Protein 8BAR (pdb70)

Solvent-accessible surface area: 10545 Å² total; per-residue (Å²): 138,76,64,24,83,75,9,18,142,107,50,104,10,191,6,0,12,36,24,9,10,21,103,16,0,59,32,16,16,82,71,2,7,20,10,52,35,43,24,77,117,103,136,44,163,68,42,47,28,34,157,128,47,88,14,52,40,55,69,3,9,61,2,10,2,12,2,1,12,2,119,57,0,119,108,24,58,78,111,44,120,55,53,6,0,0,0,17,0,58,13,16,0,2,110,49,41,61,7,0,1,5,15,10,43,6,28,26,101,83,2,85,144,75,88,48,107,122,13,61,27,16,120,10,0,54,35,0,8,44,110,76,6,103,62,76,118,25,83,144,120,26,54,39,42,21,3,6,10,18,44,2,5,0,3,0,36,74,96,0,51,47,100,48,22,63,5,1,16,0,17,46,85,119,9,3,71,86,16,88,167,94,36,89,178,44,104,21,95,84,42,115,93,91,133,42,123,2,9,24,15,48,25,143,97,66,63,90

Foldseek 3Di:
DDFLVRLCVVQVFFWKKDKFALVCVVVCLVFNDFFQVVCVVVVHDGDDDDPCPLLPCSLWDKIFTPAALLVSLVVVCVVDPDKMKMFIFGSVLLVPFFKFKFLAASNDPVHSVDDSVVRRTDVNNVSQADCADVHQGADPPDGSRAGSYRRIIMITNGGGHNVRGQEMEIADPVSQVVVCVVVVVHHYHYDHDPPDLDSNDDVVVNVD

Organism: Escherichia coli (NCBI:txid562)

Nearest PDB structures (foldseek):
  8bas-assembly1_A  TM=1.004E+00  e=1.151E-46  Escherichia coli
  7omu-assembly2_BBB  TM=6.908E-01  e=1.674E-08  Thermosipho africanus
  7yk3-assembly2_C  TM=6.264E-01  e=4.927E-08  Mycobacterium tuberculosis H37Rv
  7omw-assembly1_AAA  TM=6.417E-01  e=5.861E-07  Thermus sp. 2.9
  7on0-assembly1_AAA  TM=6.277E-01  e=6.655E-07  Thermus sp. 2.9

InterPro domains:
  IPR029494 ssDNA thymidine ADP-ribosyltransferase, DarT [PF14487] (16-182)
  IPR029494 ssDNA thymidine ADP-ribosyltransferase, DarT [PS52018] (13-205)

Structure (mmCIF, N/CA/C/O backbone):
data_8BAR
#
_entry.id   8BAR
#
_cell.length_a   61.759
_cell.length_b   61.759
_cell.length_c   215.039
_cell.angle_alpha   90.000
_cell.angle_beta   90.000
_cell.angle_gamma   90.000
#
_symmetry.space_group_name_H-M   'P 43 21 2'
#
loop_
_entity.id
_entity.type
_entity.pdbx_description
1 polymer 'E. coli C7 DarT1'
2 polymer "DNA (5'-D(*AP*AP*GP*AP*C)-3')"
3 non-polymer 1,2-ETHANEDIOL
4 non-polymer NICOTINAMIDE
5 non-polymer ADENOSINE-5-DIPHOSPHORIBOSE
6 water water
#
loop_
_atom_site.group_PDB
_atom_site.id
_atom_site.type_symbol
_atom_site.label_atom_id
_atom_site.label_alt_id
_atom_site.label_comp_id
_atom_site.label_asym_id
_atom_site.label_entity_id
_atom_site.label_seq_id
_atom_site.pdbx_PDB_ins_code
_atom_site.Cartn_x
_atom_site.Cartn_y
_atom_site.Cartn_z
_atom_site.occupancy
_atom_site.B_iso_or_equiv
_atom_site.auth_seq_id
_atom_site.auth_comp_id
_atom_site.auth_asym_id
_atom_site.auth_atom_id
_atom_site.pdbx_PDB_model_num
ATOM 1 N N . SER A 1 1 ? -29.922 12.748 -17.014 1.000 52.859 0 SER A N 1
ATOM 2 C CA . SER A 1 1 ? -29.216 13.001 -18.281 1.000 49.328 0 SER A CA 1
ATOM 3 C C . SER A 1 1 ? -28.548 11.686 -18.725 1.000 41.232 0 SER A C 1
ATOM 4 O O . SER A 1 1 ? -28.252 10.826 -17.883 1.000 44.695 0 SER A O 1
ATOM 7 N N . MET A 1 2 ? -28.370 11.506 -20.041 1.000 37.167 1 MET A N 1
ATOM 8 C CA . MET A 1 2 ? -27.821 10.247 -20.551 1.000 37.143 1 MET A CA 1
ATOM 9 C C . MET A 1 2 ? -26.353 10.116 -20.160 1.000 33.226 1 MET A C 1
ATOM 10 O O . MET A 1 2 ? -25.627 11.096 -20.108 1.000 33.849 1 MET A O 1
ATOM 15 N N . THR A 1 3 ? -25.909 8.882 -19.898 1.000 29.550 2 THR A N 1
ATOM 16 C CA . THR A 1 3 ? -24.494 8.596 -19.694 1.000 28.800 2 THR A CA 1
ATOM 17 C C . THR A 1 3 ? -23.786 8.394 -21.029 1.000 25.236 2 THR A C 1
ATOM 18 O O . THR A 1 3 ? -24.451 8.207 -22.043 1.000 26.635 2 THR A O 1
ATOM 22 N N . ILE A 1 4 ? -22.449 8.443 -20.984 1.000 26.349 3 ILE A N 1
ATOM 23 C CA . ILE A 1 4 ? -21.595 8.137 -22.139 1.000 23.825 3 ILE A CA 1
ATOM 24 C C . ILE A 1 4 ? -21.971 6.767 -22.688 1.000 25.167 3 ILE A C 1
ATOM 25 O O . ILE A 1 4 ? -22.168 6.582 -23.887 1.000 24.091 3 ILE A O 1
ATOM 30 N N . GLN A 1 5 ? -22.160 5.774 -21.788 1.000 25.449 4 GLN A N 1
ATOM 31 C CA . GLN A 1 5 ? -22.508 4.433 -22.241 1.000 24.363 4 GLN A CA 1
ATOM 32 C C . GLN A 1 5 ? -23.875 4.398 -22.941 1.000 24.060 4 GLN A C 1
ATOM 33 O O . GLN A 1 5 ? -24.085 3.678 -23.921 1.000 24.866 4 GLN A O 1
ATOM 39 N N . GLU A 1 6 ? -24.851 5.112 -22.367 1.000 23.944 5 GLU A N 1
ATOM 40 C CA . GLU A 1 6 ? -26.167 5.200 -22.953 1.000 26.739 5 GLU A CA 1
ATOM 41 C C . GLU A 1 6 ? -26.130 5.808 -24.354 1.000 25.889 5 GLU A C 1
ATOM 42 O O . GLU A 1 6 ? -26.914 5.386 -25.219 1.000 26.356 5 GLU A O 1
ATOM 48 N N . ILE A 1 7 ? -25.294 6.828 -24.544 1.000 25.264 6 ILE A N 1
ATOM 49 C CA . ILE A 1 7 ? -25.204 7.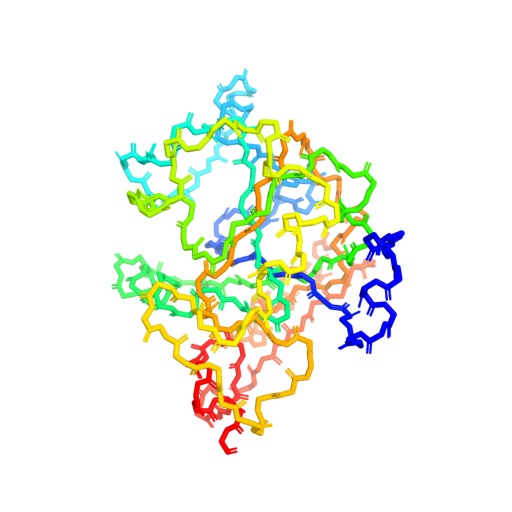473 -25.858 1.000 24.927 6 ILE A CA 1
ATOM 50 C C . ILE A 1 7 ? -24.612 6.492 -26.884 1.000 24.188 6 ILE A C 1
ATOM 51 O O . ILE A 1 7 ? -25.113 6.321 -27.989 1.000 24.802 6 ILE A O 1
ATOM 56 N N . ILE A 1 8 ? -23.590 5.771 -26.473 1.000 23.733 7 ILE A N 1
ATOM 57 C CA . ILE A 1 8 ? -22.964 4.742 -27.291 1.000 22.512 7 ILE A CA 1
ATOM 58 C C . ILE A 1 8 ? -24.010 3.721 -27.723 1.000 26.379 7 ILE A C 1
ATOM 59 O O . ILE A 1 8 ? -24.067 3.342 -28.882 1.000 23.796 7 ILE A O 1
ATOM 64 N N . GLN A 1 9 ? -24.811 3.212 -26.764 1.000 24.325 8 GLN A N 1
ATOM 65 C CA A GLN A 1 9 ? -25.833 2.230 -27.044 0.500 25.194 8 GLN A CA 1
ATOM 66 C CA B GLN A 1 9 ? -25.855 2.240 -27.020 0.500 26.135 8 GLN A CA 1
ATOM 67 C C . GLN A 1 9 ? -26.875 2.799 -28.017 1.000 26.508 8 GLN A C 1
ATOM 68 O O . GLN A 1 9 ? -27.207 2.153 -29.016 1.000 27.541 8 GLN A O 1
ATOM 79 N N . GLN A 1 10 ? -27.385 3.996 -27.731 1.000 26.484 9 GLN A N 1
ATOM 80 C CA . GLN A 1 10 ? -28.469 4.567 -28.512 1.000 28.736 9 GLN A CA 1
ATOM 81 C C . GLN A 1 10 ? -27.991 4.831 -29.944 1.000 26.477 9 GLN A C 1
ATOM 82 O O . GLN A 1 10 ? -28.769 4.674 -30.874 1.000 27.898 9 GLN A O 1
ATOM 88 N N . ARG A 1 11 ? -26.729 5.253 -30.093 1.000 24.912 10 ARG A N 1
ATOM 89 C CA . ARG A 1 11 ? -26.250 5.672 -31.407 1.000 24.166 10 ARG A CA 1
ATOM 90 C C . ARG A 1 11 ? -25.570 4.547 -32.176 1.000 26.850 10 ARG A C 1
ATOM 91 O O . ARG A 1 11 ? -25.153 4.755 -33.309 1.000 24.746 10 ARG A O 1
ATOM 99 N N . ASN A 1 12 ? -25.499 3.337 -31.620 1.000 25.087 11 ASN A N 1
ATOM 100 C CA . ASN A 1 12 ? -24.872 2.201 -32.281 1.000 26.309 11 ASN A CA 1
ATOM 101 C C . ASN A 1 12 ? -23.390 2.476 -32.580 1.000 24.381 11 ASN A C 1
ATOM 102 O O . ASN A 1 12 ? -22.851 2.032 -33.623 1.000 24.667 11 ASN A O 1
ATOM 107 N N . ILE A 1 13 ? -22.698 3.151 -31.663 1.000 23.291 12 ILE A N 1
ATOM 108 C CA . ILE A 1 13 ? -21.265 3.331 -31.840 1.000 22.179 12 ILE A CA 1
ATOM 109 C C . ILE A 1 13 ? -20.555 2.022 -31.497 1.000 24.211 12 ILE A C 1
ATOM 110 O O . ILE A 1 13 ? -20.781 1.474 -30.424 1.000 24.221 12 ILE A O 1
ATOM 115 N N . ARG A 1 14 ? -19.652 1.584 -32.368 1.000 22.095 13 ARG A N 1
ATOM 116 C CA . ARG A 1 14 ? -18.942 0.322 -32.183 1.000 21.595 13 ARG A CA 1
ATOM 117 C C . ARG A 1 14 ? -17.431 0.511 -32.260 1.000 21.556 13 ARG A C 1
ATOM 118 O O . ARG A 1 14 ? -16.695 -0.393 -31.888 1.000 21.032 13 ARG A O 1
ATOM 126 N N . SER A 1 15 ? -16.967 1.634 -32.821 1.000 20.105 14 SER A N 1
ATOM 127 C CA . SER A 1 15 ? -15.543 1.828 -33.058 1.000 20.168 14 SER A CA 1
ATOM 128 C C . SER A 1 15 ? -15.108 3.252 -32.751 1.000 20.170 14 SER A C 1
ATOM 129 O O . SER A 1 15 ? -15.752 4.196 -33.189 1.000 20.908 14 SER A O 1
ATOM 132 N N . LEU A 1 16 ? -13.930 3.399 -32.129 1.000 19.854 15 LEU A N 1
ATOM 133 C CA . LEU A 1 16 ? -13.127 4.607 -32.182 1.000 19.225 15 LEU A CA 1
ATOM 134 C C . LEU A 1 16 ? -11.950 4.310 -33.137 1.000 20.738 15 LEU A C 1
ATOM 135 O O . LEU A 1 16 ? -11.550 3.151 -33.322 1.000 20.461 15 LEU A O 1
ATOM 140 N N . PHE A 1 17 ? -11.378 5.364 -33.735 1.000 19.149 16 PHE A N 1
ATOM 141 C CA . PHE A 1 17 ? -10.283 5.165 -34.678 1.000 19.126 16 PHE A CA 1
ATOM 142 C C . PHE A 1 17 ? -9.143 6.122 -34.394 1.000 19.725 16 PHE A C 1
ATOM 143 O O . PHE A 1 17 ? -9.326 7.213 -33.854 1.000 20.253 16 PHE A O 1
ATOM 151 N N . HIS A 1 18 ? -7.931 5.670 -34.701 1.000 19.905 17 HIS A N 1
ATOM 152 C CA . HIS A 1 18 ? -6.725 6.486 -34.616 1.000 20.392 17 HIS A CA 1
ATOM 153 C C . HIS A 1 18 ? -5.830 6.104 -35.792 1.000 20.961 17 HIS A C 1
ATOM 154 O O . HIS A 1 18 ? -5.357 4.957 -35.875 1.000 22.307 17 HIS A O 1
ATOM 161 N N . PHE A 1 19 ? -5.625 7.041 -36.716 1.000 20.428 18 PHE A N 1
ATOM 162 C CA . PHE A 1 19 ? -4.693 6.782 -37.824 1.000 20.524 18 PHE A CA 1
ATOM 163 C C . PHE A 1 19 ? -3.278 7.080 -37.365 1.000 19.879 18 PHE A C 1
ATOM 164 O O . PHE A 1 19 ? -3.061 7.963 -36.543 1.000 21.822 18 PHE A O 1
ATOM 172 N N . THR A 1 20 ? -2.298 6.389 -37.956 1.000 20.318 19 THR A N 1
ATOM 173 C CA . THR A 1 20 ? -0.904 6.626 -37.600 1.000 22.508 19 THR A CA 1
ATOM 174 C C . THR A 1 20 ? -0.043 6.015 -38.697 1.000 21.241 19 THR A C 1
ATOM 175 O O . THR A 1 20 ? -0.447 5.073 -39.347 1.000 22.851 19 THR A O 1
ATOM 179 N N . HIS A 1 21 ? 1.189 6.472 -38.821 1.000 23.077 20 HIS A N 1
ATOM 180 C CA . HIS A 1 21 ? 2.115 5.933 -39.810 1.000 23.531 20 HIS A CA 1
ATOM 181 C C . HIS A 1 21 ? 2.480 4.532 -39.337 1.000 25.340 20 HIS A C 1
ATOM 182 O O . HIS A 1 21 ? 2.667 4.332 -38.139 1.000 25.257 20 HIS A O 1
ATOM 189 N N . SER A 1 22 ? 2.705 3.612 -40.290 1.000 24.071 21 SER A N 1
ATOM 190 C CA . SER A 1 22 ? 3.125 2.246 -39.966 1.000 25.840 21 SER A CA 1
ATOM 191 C C . SER A 1 22 ? 4.423 2.223 -39.133 1.000 26.322 21 SER A C 1
ATOM 192 O O . SER A 1 22 ? 4.659 1.241 -38.396 1.000 27.105 21 SER A O 1
ATOM 195 N N . ASP A 1 23 ? 5.306 3.230 -39.304 1.000 27.333 22 ASP A N 1
ATOM 196 C CA . ASP A 1 23 ? 6.524 3.332 -38.511 1.000 30.185 22 ASP A CA 1
ATOM 197 C C . ASP A 1 23 ? 6.276 3.201 -36.996 1.000 26.686 22 ASP A C 1
ATOM 198 O O . ASP A 1 23 ? 7.161 2.760 -36.233 1.000 28.089 22 ASP A O 1
ATOM 203 N N . ASN A 1 24 ? 5.094 3.611 -36.553 1.000 26.681 23 ASN A N 1
ATOM 204 C CA . ASN A 1 24 ? 4.736 3.643 -35.144 1.000 27.071 23 ASN A CA 1
ATOM 205 C C . ASN A 1 24 ? 4.094 2.355 -34.628 1.000 26.194 23 ASN A C 1
ATOM 206 O O . ASN A 1 24 ? 3.929 2.225 -33.420 1.000 26.862 23 ASN A O 1
ATOM 211 N N . LEU A 1 25 ? 3.677 1.452 -35.518 1.000 26.604 24 LEU A N 1
ATOM 212 C CA . LEU A 1 25 ? 2.732 0.403 -35.134 1.000 26.680 24 LEU A CA 1
ATOM 213 C C . LEU A 1 25 ? 3.361 -0.614 -34.182 1.000 28.430 24 LEU A C 1
ATOM 214 O O . LEU A 1 25 ? 2.663 -1.052 -33.260 1.000 25.570 24 LEU A O 1
ATOM 219 N N . THR A 1 26 ? 4.625 -1.023 -34.444 1.000 27.624 25 THR A N 1
ATOM 220 C CA . THR A 1 26 ? 5.248 -1.974 -33.548 1.000 30.413 25 THR A CA 1
ATOM 221 C C . THR A 1 26 ? 5.166 -1.473 -32.112 1.000 29.551 25 THR A C 1
ATOM 222 O O . THR A 1 26 ? 4.828 -2.234 -31.202 1.000 30.499 25 THR A O 1
ATOM 226 N N . SER A 1 27 ? 5.602 -0.241 -31.915 1.000 29.441 26 SER A N 1
ATOM 227 C CA . SER A 1 27 ? 5.713 0.381 -30.602 1.000 30.050 26 SER A CA 1
ATOM 228 C C . SER A 1 27 ? 4.329 0.511 -29.946 1.000 29.356 26 SER A C 1
ATOM 229 O O . SER A 1 27 ? 4.183 0.383 -28.731 1.000 29.617 26 SER A O 1
ATOM 232 N N . ILE A 1 28 ? 3.303 0.821 -30.745 1.000 27.617 27 ILE A N 1
ATOM 233 C CA . ILE A 1 28 ? 1.945 0.945 -30.228 1.000 26.144 27 ILE A CA 1
ATOM 234 C C . ILE A 1 28 ? 1.398 -0.438 -29.824 1.000 26.599 27 ILE A C 1
ATOM 235 O O . ILE A 1 28 ? 0.737 -0.540 -28.784 1.000 29.077 27 ILE A O 1
ATOM 240 N N . LEU A 1 29 ? 1.601 -1.473 -30.665 1.000 26.630 28 LEU A N 1
ATOM 241 C CA . LEU A 1 29 ? 1.137 -2.813 -30.329 1.000 27.420 28 LEU A CA 1
ATOM 242 C C . LEU A 1 29 ? 1.880 -3.368 -29.119 1.000 30.866 28 LEU A C 1
ATOM 243 O O . LEU A 1 29 ? 1.263 -4.104 -28.321 1.000 30.974 28 LEU A O 1
ATOM 248 N N . ASP A 1 30 ? 3.141 -2.971 -28.943 1.000 30.137 29 ASP A N 1
ATOM 249 C CA . ASP A 1 30 ? 3.915 -3.332 -27.741 1.000 31.855 29 ASP A CA 1
ATOM 250 C C . ASP A 1 30 ? 3.458 -2.595 -26.480 1.000 35.261 29 ASP A C 1
ATOM 251 O O . ASP A 1 30 ? 3.250 -3.215 -25.431 1.000 36.794 29 ASP A O 1
ATOM 256 N N . ASN A 1 31 ? 3.232 -1.276 -26.564 1.000 32.926 30 ASN A N 1
ATOM 257 C CA . ASN A 1 31 ? 3.244 -0.408 -25.393 1.000 32.702 30 ASN A CA 1
ATOM 258 C C . ASN A 1 31 ? 1.907 0.285 -25.185 1.000 33.796 30 ASN A C 1
ATOM 259 O O . ASN A 1 31 ? 1.711 0.955 -24.171 1.000 35.157 30 ASN A O 1
ATOM 264 N N . GLY A 1 32 ? 1.011 0.165 -26.161 1.000 29.095 31 GLY A N 1
ATOM 265 C CA . GLY A 1 32 ? -0.226 0.938 -26.123 1.000 28.094 31 GLY A CA 1
ATOM 266 C C . GLY A 1 32 ? -0.004 2.313 -26.749 1.000 29.196 31 GLY A C 1
ATOM 267 O O . GLY A 1 32 ? 1.127 2.693 -27.050 1.000 26.900 31 GLY A O 1
ATOM 268 N N . LEU A 1 33 ? -1.094 3.060 -26.951 1.000 27.204 32 LEU A N 1
ATOM 269 C CA . LEU A 1 33 ? -0.953 4.446 -27.365 1.000 26.328 32 LEU A CA 1
ATOM 270 C C . LEU A 1 33 ? -0.498 5.298 -26.192 1.000 29.068 32 LEU A C 1
ATOM 271 O O . LEU A 1 33 ? -1.021 5.167 -25.076 1.000 27.196 32 LEU A O 1
ATOM 276 N N . MET A 1 34 ? 0.409 6.232 -26.477 1.000 25.747 33 MET A N 1
ATOM 277 C CA . MET A 1 34 ? 0.870 7.187 -25.488 1.000 26.612 33 MET A CA 1
ATOM 278 C C . MET A 1 34 ? 0.814 8.586 -26.102 1.000 26.269 33 MET A C 1
ATOM 279 O O . MET A 1 34 ? 0.934 8.759 -27.315 1.000 26.847 33 MET A O 1
ATOM 284 N N . SER A 1 35 ? 0.691 9.573 -25.219 1.000 27.864 34 SER A N 1
ATOM 285 C CA . SER A 1 35 ? 0.696 10.953 -25.660 1.000 29.378 34 SER A CA 1
ATOM 286 C C . SER A 1 35 ? 2.096 11.348 -26.122 1.000 29.398 34 SER A C 1
ATOM 287 O O . SER A 1 35 ? 3.116 10.736 -25.739 1.000 29.009 34 SER A O 1
ATOM 290 N N . ARG A 1 36 ? 2.159 12.452 -26.856 1.000 28.094 35 ARG A N 1
ATOM 291 C CA . ARG A 1 36 ? 3.438 13.056 -27.202 1.000 31.283 35 ARG A CA 1
ATOM 292 C C . ARG A 1 36 ? 4.312 13.328 -25.960 1.000 32.204 35 ARG A C 1
ATOM 293 O O . ARG A 1 36 ? 5.491 12.990 -25.969 1.000 33.984 35 ARG A O 1
ATOM 301 N N . SER A 1 37 ? 3.730 13.935 -24.928 1.000 31.726 36 SER A N 1
ATOM 302 C CA . SER A 1 37 ? 4.446 14.244 -23.690 1.000 35.293 36 SER A CA 1
ATOM 303 C C . SER A 1 37 ? 5.062 12.988 -23.109 1.000 34.662 36 SER A C 1
ATOM 304 O O . SER A 1 37 ? 6.195 12.989 -22.651 1.000 35.924 36 SER A O 1
ATOM 307 N N . GLU A 1 38 ? 4.274 11.928 -23.062 1.000 33.420 37 GLU A N 1
ATOM 308 C CA . GLU A 1 38 ? 4.746 10.709 -22.439 1.000 35.217 37 GLU A CA 1
ATOM 309 C C . GLU A 1 38 ? 5.798 10.011 -23.302 1.000 36.519 37 GLU A C 1
ATOM 310 O O . GLU A 1 38 ? 6.763 9.445 -22.774 1.000 36.346 37 GLU A O 1
ATOM 316 N N . LEU A 1 39 ? 5.598 9.981 -24.635 1.000 32.580 38 LEU A N 1
ATOM 317 C CA . LEU A 1 39 ? 6.614 9.378 -25.487 1.000 35.100 38 LEU A CA 1
ATOM 318 C C . LEU A 1 39 ? 7.949 10.104 -25.284 1.000 38.133 38 LEU A C 1
ATOM 319 O O . LEU A 1 39 ? 8.998 9.460 -25.215 1.000 41.852 38 LEU A O 1
ATOM 324 N N . ASP A 1 40 ? 7.904 11.437 -25.206 1.000 35.901 39 ASP A N 1
ATOM 325 C CA . ASP A 1 40 ? 9.104 12.250 -25.039 1.000 39.764 39 ASP A CA 1
ATOM 326 C C . ASP A 1 40 ? 9.779 11.936 -23.704 1.000 42.372 39 ASP A C 1
ATOM 327 O O . ASP A 1 40 ? 11.012 11.850 -23.625 1.000 48.567 39 ASP A O 1
ATOM 332 N N . ASN A 1 41 ? 8.958 11.788 -22.661 1.000 41.380 40 ASN A N 1
ATOM 333 C CA . ASN A 1 41 ? 9.451 11.484 -21.321 1.000 45.967 40 ASN A CA 1
ATOM 334 C C . ASN A 1 41 ? 10.105 10.103 -21.255 1.000 48.655 40 ASN A C 1
ATOM 335 O O . ASN A 1 41 ? 11.024 9.897 -20.461 1.000 47.941 40 ASN A O 1
ATOM 340 N N . GLU A 1 42 ? 9.598 9.148 -22.032 1.000 47.488 41 GLU A N 1
ATOM 341 C CA . GLU A 1 42 ? 10.091 7.771 -22.051 1.000 48.872 41 GLU A CA 1
ATOM 342 C C . GLU A 1 42 ? 11.206 7.604 -23.085 1.000 46.725 41 GLU A C 1
ATOM 343 O O . GLU A 1 42 ? 11.684 6.492 -23.295 1.000 47.004 41 GLU A O 1
ATOM 349 N N . ASN A 1 43 ? 11.588 8.701 -23.755 1.000 47.307 42 ASN A N 1
ATOM 350 C CA . ASN A 1 43 ? 12.509 8.657 -24.879 1.000 51.425 42 ASN A CA 1
ATOM 351 C C . ASN A 1 43 ? 12.122 7.568 -25.879 1.000 52.455 42 ASN A C 1
ATOM 352 O O . ASN A 1 43 ? 12.989 6.867 -26.377 1.000 50.709 42 ASN A O 1
ATOM 357 N N . ASN A 1 44 ? 10.825 7.440 -26.199 1.000 46.427 43 ASN A N 1
ATOM 358 C CA . ASN A 1 44 ? 10.374 6.477 -27.204 1.000 48.612 43 ASN A CA 1
ATOM 359 C C . ASN A 1 44 ? 10.406 7.157 -28.563 1.000 48.377 43 ASN A C 1
ATOM 360 O O . ASN A 1 44 ? 10.046 8.325 -28.681 1.000 49.122 43 ASN A O 1
ATOM 365 N N . GLU A 1 45 ? 10.871 6.420 -29.576 1.000 44.045 44 GLU A N 1
ATOM 366 C CA . GLU A 1 45 ? 10.874 6.940 -30.929 1.000 45.218 44 GLU A CA 1
ATOM 367 C C . GLU A 1 45 ? 9.430 6.984 -31.426 1.000 41.244 44 GLU A C 1
ATOM 368 O O . GLU A 1 45 ? 8.661 6.047 -31.200 1.000 36.235 44 GLU A O 1
ATOM 374 N N . TYR A 1 46 ? 9.101 8.043 -32.166 1.000 36.116 45 TYR A N 1
ATOM 375 C CA . TYR A 1 46 ? 7.803 8.103 -32.811 1.000 32.344 45 TYR A CA 1
ATOM 376 C C . TYR A 1 46 ? 7.882 9.039 -34.008 1.000 30.833 45 TYR A C 1
ATOM 377 O O . TYR A 1 46 ? 8.735 9.914 -34.060 1.000 32.364 45 TYR A O 1
ATOM 386 N N . ASN A 1 47 ? 6.981 8.805 -34.959 1.000 28.151 46 ASN A N 1
ATOM 387 C CA . ASN A 1 47 ? 6.803 9.646 -36.127 1.000 29.726 46 ASN A CA 1
ATOM 388 C C . ASN A 1 47 ? 5.501 10.421 -35.938 1.000 29.902 46 ASN A C 1
ATOM 389 O O . ASN A 1 47 ? 4.424 9.828 -36.054 1.000 30.604 46 ASN A O 1
ATOM 394 N N . CYS A 1 48 ? 5.604 11.716 -35.632 1.000 27.162 47 CYS A N 1
ATOM 395 C CA . CYS A 1 48 ? 4.412 12.523 -35.447 1.000 26.121 47 CYS A CA 1
ATOM 396 C C . CYS A 1 48 ? 4.064 13.310 -36.714 1.000 28.059 47 CYS A C 1
ATOM 397 O O . CYS A 1 48 ? 4.832 13.343 -37.691 1.000 27.481 47 CYS A O 1
ATOM 400 N N . ASN A 1 49 ? 2.884 13.941 -36.695 1.000 24.089 48 ASN A N 1
ATOM 401 C CA . ASN A 1 49 ? 2.353 14.671 -37.837 1.000 24.376 48 ASN A CA 1
ATOM 402 C C . ASN A 1 49 ? 2.395 16.178 -37.608 1.000 25.361 48 ASN A C 1
ATOM 403 O O . ASN A 1 49 ? 2.919 16.956 -38.432 1.000 25.399 48 ASN A O 1
ATOM 408 N N . ASP A 1 50 ? 1.837 16.568 -36.464 1.000 25.400 49 ASP A N 1
ATOM 409 C CA . ASP A 1 50 ? 1.580 17.950 -36.103 1.000 24.537 49 ASP A CA 1
ATOM 410 C C . ASP A 1 50 ? 2.860 18.567 -35.543 1.000 27.945 49 ASP A C 1
ATOM 411 O O . ASP A 1 50 ? 3.460 18.000 -34.622 1.000 28.418 49 ASP A O 1
ATOM 416 N N . GLU A 1 51 ? 3.238 19.733 -36.075 1.000 27.074 50 GLU A N 1
ATOM 417 C CA . GLU A 1 51 ? 4.433 20.426 -35.622 1.000 30.294 50 GLU A CA 1
ATOM 418 C C . GLU A 1 51 ? 4.053 21.651 -34.786 1.000 32.163 50 GLU A C 1
ATOM 419 O O . GLU A 1 51 ? 4.963 22.403 -34.418 1.000 32.345 50 GLU A O 1
ATOM 425 N N . GLU A 1 52 ? 2.748 21.835 -34.486 1.000 28.448 51 GLU A N 1
ATOM 426 C CA . GLU A 1 52 ? 2.253 23.011 -33.755 1.000 31.341 51 GLU A CA 1
ATOM 427 C C . GLU A 1 52 ? 1.548 22.627 -32.449 1.000 31.849 51 GLU A C 1
ATOM 428 O O . GLU A 1 52 ? 1.717 23.304 -31.423 1.000 31.557 51 GLU A O 1
ATOM 434 N N . ARG A 1 53 ? 0.684 21.613 -32.487 1.000 27.528 52 ARG A N 1
ATOM 435 C CA . ARG A 1 53 ? -0.158 21.202 -31.372 1.000 26.952 52 ARG A CA 1
ATOM 436 C C . ARG A 1 53 ? -0.880 22.407 -30.770 1.000 30.531 52 ARG A C 1
ATOM 437 O O . ARG A 1 53 ? -0.823 22.658 -29.544 1.000 29.076 52 ARG A O 1
ATOM 445 N N . ILE A 1 54 ? -1.660 23.059 -31.633 1.000 27.202 53 ILE A N 1
ATOM 446 C CA . ILE A 1 54 ? -2.427 24.249 -31.307 1.000 27.360 53 ILE A CA 1
ATOM 447 C C . ILE A 1 54 ? -3.556 23.951 -30.284 1.000 27.779 53 ILE A C 1
ATOM 448 O O . ILE A 1 54 ? -3.959 24.874 -29.551 1.000 27.088 53 ILE A O 1
ATOM 453 N N . ASP A 1 55 ? -3.976 22.682 -30.187 1.000 24.747 54 ASP A N 1
ATOM 454 C CA . ASP A 1 55 ? -4.934 22.206 -29.181 1.000 24.299 54 ASP A CA 1
ATOM 455 C C . ASP A 1 55 ? -4.419 22.533 -27.766 1.000 26.202 54 ASP A C 1
ATOM 456 O O . ASP A 1 55 ? -5.229 22.716 -26.845 1.000 27.648 54 ASP A O 1
ATOM 461 N N . GLY A 1 56 ? -3.085 22.516 -27.573 1.000 25.619 55 GLY A N 1
ATOM 462 C CA . GLY A 1 56 ? -2.502 22.852 -26.265 1.000 27.299 55 GLY A CA 1
ATOM 463 C C . GLY A 1 56 ? -2.420 21.687 -25.266 1.000 30.039 55 GLY A C 1
ATOM 464 O O . GLY A 1 56 ? -2.096 21.910 -24.094 1.000 29.681 55 GLY A O 1
ATOM 465 N N . HIS A 1 57 ? -2.679 20.451 -25.714 1.000 27.137 56 HIS A N 1
ATOM 466 C CA . HIS A 1 57 ? -2.707 19.294 -24.833 1.000 27.122 56 HIS A CA 1
ATOM 467 C C . HIS A 1 57 ? -1.818 18.152 -25.293 1.000 27.772 56 HIS A C 1
ATOM 468 O O . HIS A 1 57 ? -2.309 17.073 -25.697 1.000 25.825 56 HIS A O 1
ATOM 475 N N . PRO A 1 58 ? -0.480 18.351 -25.269 1.000 27.980 57 PRO A N 1
ATOM 476 C CA . PRO A 1 58 ? 0.441 17.320 -25.741 1.000 29.337 57 PRO A CA 1
ATOM 477 C C . PRO A 1 58 ? 0.447 16.064 -24.866 1.000 28.533 57 PRO A C 1
ATOM 478 O O . PRO A 1 58 ? 1.000 15.028 -25.257 1.000 29.865 57 PRO A O 1
ATOM 482 N N . ASP A 1 59 ? -0.202 16.155 -23.698 1.000 27.855 58 ASP A N 1
ATOM 483 C CA . ASP A 1 59 ? -0.367 14.995 -22.840 1.000 29.056 58 ASP A CA 1
ATOM 484 C C . ASP A 1 59 ? -1.620 14.180 -23.187 1.000 29.532 58 ASP A C 1
ATOM 485 O O . ASP A 1 59 ? -1.957 13.274 -22.429 1.000 29.365 58 ASP A O 1
ATOM 490 N N . ALA A 1 60 ? -2.295 14.506 -24.298 1.000 27.556 59 ALA A N 1
ATOM 491 C CA . ALA A 1 60 ? -3.491 13.788 -24.710 1.000 27.286 59 ALA A CA 1
ATOM 492 C C . ALA A 1 60 ? -3.324 13.140 -26.086 1.000 26.854 59 ALA A C 1
ATOM 493 O O . ALA A 1 60 ? -2.731 13.731 -26.981 1.000 24.264 59 ALA A O 1
ATOM 495 N N . ILE A 1 61 ? -3.876 11.923 -26.194 1.000 23.626 60 ILE A N 1
ATOM 496 C CA . ILE A 1 61 ? -3.932 11.134 -27.413 1.000 24.216 60 ILE A CA 1
ATOM 497 C C . ILE A 1 61 ? -5.220 11.501 -28.140 1.000 25.204 60 ILE A C 1
ATOM 498 O O . ILE A 1 61 ? -6.245 11.629 -27.490 1.000 23.141 60 ILE A O 1
ATOM 503 N N . CYS A 1 62 ? -5.189 11.654 -29.486 1.000 21.761 61 CYS A N 1
ATOM 504 C CA . CYS A 1 62 ? -6.395 12.053 -30.190 1.000 21.380 61 CYS A CA 1
ATOM 505 C C . CYS A 1 62 ? -7.021 10.855 -30.895 1.000 23.709 61 CYS A C 1
ATOM 506 O O . CYS A 1 62 ? -6.350 10.160 -31.666 1.000 23.633 61 CYS A O 1
ATOM 509 N N . LEU A 1 63 ? -8.310 10.644 -30.658 1.000 19.320 62 LEU A N 1
ATOM 510 C CA . LEU A 1 63 ? -9.095 9.589 -31.314 1.000 20.288 62 LEU A CA 1
ATOM 511 C C . LEU A 1 63 ? -10.266 10.242 -32.057 1.000 21.198 62 LEU A C 1
ATOM 512 O O . LEU A 1 63 ? -10.688 11.375 -31.734 1.000 21.173 62 LEU A O 1
ATOM 517 N N . SER A 1 64 ? -10.897 9.443 -32.939 1.000 19.058 63 SER A N 1
ATOM 518 C CA . SER A 1 64 ? -12.144 9.815 -33.602 1.000 18.857 63 SER A CA 1
ATOM 519 C C . SER A 1 64 ? -13.209 8.788 -33.224 1.000 19.608 63 SER A C 1
ATOM 520 O O . SER A 1 64 ? -12.897 7.630 -32.916 1.000 20.015 63 SER A O 1
ATOM 523 N N . VAL A 1 65 ? -14.462 9.199 -33.354 1.000 19.663 64 VAL A N 1
ATOM 524 C CA . VAL A 1 65 ? -15.630 8.348 -33.138 1.000 20.399 64 VAL A CA 1
ATOM 525 C C . VAL A 1 65 ? -16.150 7.890 -34.503 1.000 20.430 64 VAL A C 1
ATOM 526 O O . VAL A 1 65 ? -16.560 8.711 -35.306 1.000 20.429 64 VAL A O 1
ATOM 530 N N . SER A 1 66 ? -16.209 6.570 -34.721 1.000 19.956 65 SER A N 1
ATOM 531 C CA . SER A 1 66 ? -16.881 5.926 -35.864 1.000 19.196 65 SER A CA 1
ATOM 532 C C . SER A 1 66 ? -16.261 6.140 -37.238 1.000 20.557 65 SER A C 1
ATOM 533 O O . SER A 1 66 ? -16.532 5.357 -38.150 1.000 21.077 65 SER A O 1
ATOM 536 N N . TYR A 1 67 ? -15.412 7.144 -37.408 1.000 18.450 66 TYR A N 1
ATOM 537 C CA . TYR A 1 67 ? -14.758 7.360 -38.678 1.000 18.674 66 TYR A CA 1
ATOM 538 C C . TYR A 1 67 ? -13.536 8.216 -38.413 1.000 19.878 66 TYR A C 1
ATOM 539 O O . TYR A 1 67 ? -13.586 9.189 -37.619 1.000 20.505 66 TYR A O 1
ATOM 548 N N . PRO A 1 68 ? -12.387 7.977 -39.086 1.000 21.567 67 PRO A N 1
ATOM 549 C CA . PRO A 1 68 ? -11.201 8.822 -38.892 1.000 20.006 67 PRO A CA 1
ATOM 550 C C . PRO A 1 68 ? -11.448 10.266 -39.319 1.000 20.018 67 PRO A C 1
ATOM 551 O O . PRO A 1 68 ? -12.371 10.538 -40.072 1.000 20.200 67 PRO A O 1
ATOM 555 N N . ASN A 1 69 ? -10.575 11.155 -38.881 1.000 20.082 68 ASN A N 1
ATOM 556 C CA . ASN A 1 69 ? -10.557 12.526 -39.397 1.000 19.079 68 ASN A CA 1
ATOM 557 C C . ASN A 1 69 ? -9.948 12.427 -40.800 1.000 19.901 68 ASN A C 1
ATOM 558 O O . ASN A 1 69 ? -8.727 12.533 -40.943 1.000 20.226 68 ASN A O 1
ATOM 563 N N . ALA A 1 70 ? -10.800 12.184 -41.798 1.000 19.249 69 ALA A N 1
ATOM 564 C CA . ALA A 1 70 ? -10.340 11.865 -43.138 1.000 19.085 69 ALA A CA 1
ATOM 565 C C . ALA A 1 70 ? -9.624 13.043 -43.788 1.000 18.779 69 ALA A C 1
ATOM 566 O O . ALA A 1 70 ? -8.810 12.815 -44.700 1.000 20.429 69 ALA A O 1
ATOM 568 N N . LYS A 1 71 ? -9.881 14.273 -43.294 1.000 19.288 70 LYS A N 1
ATOM 569 C CA . LYS A 1 71 ? -9.267 15.454 -43.871 1.000 21.321 70 LYS A CA 1
ATOM 570 C C . LYS A 1 71 ? -7.819 15.567 -43.443 1.000 22.413 70 LYS A C 1
ATOM 571 O O . LYS A 1 71 ? -6.936 15.698 -44.290 1.000 21.430 70 LYS A O 1
ATOM 577 N N . MET A 1 72 ? -7.583 15.580 -42.125 1.000 20.673 71 MET A N 1
ATOM 578 C CA . MET A 1 72 ? -6.213 15.618 -41.641 1.000 19.807 71 MET A CA 1
ATOM 579 C C . MET A 1 72 ? -5.445 14.366 -42.087 1.000 20.834 71 MET A C 1
ATOM 580 O O . MET A 1 72 ? -4.270 14.432 -42.475 1.000 22.198 71 MET A O 1
ATOM 585 N N . PHE A 1 73 ? -6.108 13.201 -42.065 1.000 19.962 72 PHE A N 1
ATOM 586 C CA . PHE A 1 73 ? -5.432 11.953 -42.420 1.000 19.769 72 PHE A CA 1
ATOM 587 C C . PHE A 1 73 ? -4.913 12.022 -43.860 1.000 21.565 72 PHE A C 1
ATOM 588 O O . PHE A 1 73 ? -3.730 11.691 -44.139 1.000 20.378 72 PHE A O 1
ATOM 596 N N . TYR A 1 74 ? -5.783 12.440 -44.811 1.000 20.117 73 TYR A N 1
ATOM 597 C CA . TYR A 1 74 ? -5.348 12.496 -46.209 1.000 20.392 73 TYR A CA 1
ATOM 598 C C . TYR A 1 74 ? -4.194 13.490 -46.386 1.000 20.444 73 TYR A C 1
ATOM 599 O O . TYR A 1 74 ? -3.249 13.187 -47.099 1.000 22.194 73 TYR A O 1
ATOM 608 N N . LYS A 1 75 ? -4.248 14.634 -45.707 1.000 21.153 74 LYS A N 1
ATOM 609 C CA . LYS A 1 75 ? -3.151 15.605 -45.769 1.000 22.155 74 LYS A CA 1
ATOM 610 C C . LYS A 1 75 ? -1.813 14.927 -45.459 1.000 21.902 74 LYS A C 1
ATOM 611 O O . LYS A 1 75 ? -0.849 15.004 -46.243 1.000 21.686 74 LYS A O 1
ATOM 617 N N . TYR A 1 76 ? -1.762 14.168 -44.351 1.000 21.760 75 TYR A N 1
ATOM 618 C CA . TYR A 1 76 ? -0.491 13.612 -43.933 1.000 20.920 75 TYR A CA 1
ATOM 619 C C . TYR A 1 76 ? -0.091 12.410 -44.775 1.000 20.094 75 TYR A C 1
ATOM 620 O O . TYR A 1 76 ? 1.092 12.150 -44.961 1.000 21.917 75 TYR A O 1
ATOM 629 N N . ARG A 1 77 ? -1.053 11.675 -45.356 1.000 19.570 76 ARG A N 1
ATOM 630 C CA . ARG A 1 77 ? -0.681 10.678 -46.341 1.000 19.611 76 ARG A CA 1
ATOM 631 C C . ARG A 1 77 ? -0.005 11.286 -47.575 1.000 19.435 76 ARG A C 1
ATOM 632 O O . ARG A 1 77 ? 0.837 10.625 -48.180 1.000 22.862 76 ARG A O 1
ATOM 640 N N . CYS A 1 78 ? -0.417 12.484 -47.962 1.000 20.575 77 CYS A N 1
ATOM 641 C CA . CYS A 1 78 ? 0.243 13.145 -49.086 1.000 22.092 77 CYS A CA 1
ATOM 642 C C . CYS A 1 78 ? 1.668 13.584 -48.730 1.000 24.146 77 CYS A C 1
ATOM 643 O O . CYS A 1 78 ? 2.567 13.566 -49.576 1.000 24.333 77 CYS A O 1
ATOM 646 N N . LEU A 1 79 ? 1.869 13.946 -47.435 1.000 23.880 78 LEU A N 1
ATOM 647 C CA . LEU A 1 79 ? 3.134 14.542 -47.019 1.000 24.075 78 LEU A CA 1
ATOM 648 C C . LEU A 1 79 ? 4.157 13.521 -46.573 1.000 27.025 78 LEU A C 1
ATOM 649 O O . LEU A 1 79 ? 5.347 13.810 -46.632 1.000 26.633 78 LEU A O 1
ATOM 654 N N . LYS A 1 80 ? 3.713 12.338 -46.151 1.000 26.096 79 LYS A N 1
ATOM 655 C CA . LYS A 1 80 ? 4.589 11.339 -45.541 1.000 27.018 79 LYS A CA 1
ATOM 656 C C . LYS A 1 80 ? 4.377 10.038 -46.277 1.000 27.371 79 LYS A C 1
ATOM 657 O O . LYS A 1 80 ? 3.396 9.316 -46.095 1.000 28.517 79 LYS A O 1
ATOM 663 N N . PRO A 1 81 ? 5.325 9.668 -47.140 1.000 30.341 80 PRO A N 1
ATOM 664 C CA . PRO A 1 81 ? 5.212 8.422 -47.868 1.000 33.662 80 PRO A CA 1
ATOM 665 C C . PRO A 1 81 ? 5.334 7.218 -46.938 1.000 30.534 80 PRO A C 1
ATOM 666 O O . PRO A 1 81 ? 5.796 7.321 -45.782 1.000 33.932 80 PRO A O 1
ATOM 670 N N . GLY A 1 82 ? 4.932 6.102 -47.495 1.000 30.5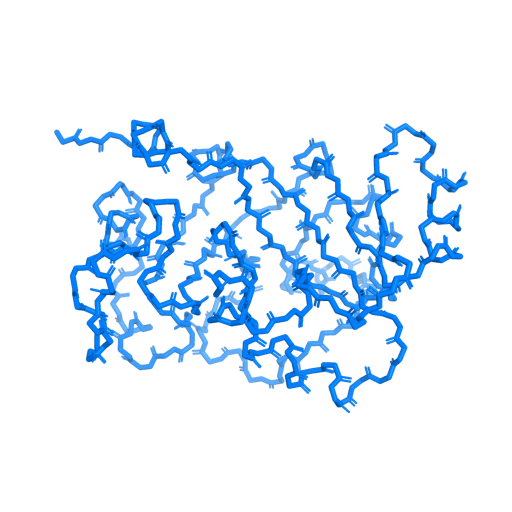35 81 GLY A N 1
ATOM 671 C CA . GLY A 1 82 ? 4.972 4.846 -46.776 1.000 33.896 81 GLY A CA 1
ATOM 672 C C . GLY A 1 82 ? 3.550 4.502 -46.328 1.000 30.542 81 GLY A C 1
ATOM 673 O O . GLY A 1 82 ? 2.610 5.273 -46.556 1.000 30.195 81 GLY A O 1
ATOM 674 N N . ASP A 1 83 ? 3.424 3.339 -45.697 1.000 28.025 82 ASP A N 1
ATOM 675 C CA . ASP A 1 83 ? 2.108 2.803 -45.351 1.000 27.628 82 ASP A CA 1
ATOM 676 C C . ASP A 1 83 ? 1.573 3.497 -44.092 1.000 25.018 82 ASP A C 1
ATOM 677 O O . ASP A 1 83 ? 2.276 3.615 -43.097 1.000 24.886 82 ASP A O 1
ATOM 682 N N . TRP A 1 84 ? 0.300 3.869 -44.155 1.000 22.793 83 TRP A N 1
ATOM 683 C CA . TRP A 1 84 ? -0.465 4.322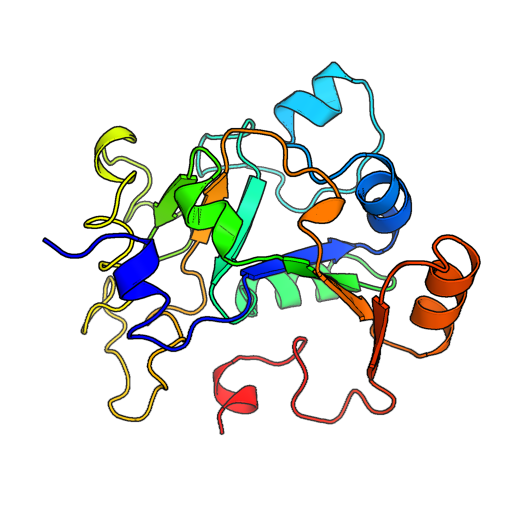 -43.005 1.000 22.253 83 TRP A CA 1
ATOM 684 C C . TRP A 1 84 ? -1.421 3.227 -42.544 1.000 21.885 83 TRP A C 1
ATOM 685 O O . TRP A 1 84 ? -2.018 2.539 -43.379 1.000 23.182 83 TRP A O 1
ATOM 696 N N . VAL A 1 85 ? -1.660 3.173 -41.222 1.000 21.637 84 VAL A N 1
ATOM 697 C CA . VAL A 1 85 ? -2.570 2.202 -40.660 1.000 21.700 84 VAL A CA 1
ATOM 698 C C . VAL A 1 85 ? -3.634 2.938 -39.851 1.000 21.511 84 VAL A C 1
ATOM 699 O O . VAL A 1 85 ? -3.464 4.111 -39.536 1.000 21.979 84 VAL A O 1
ATOM 703 N N . ILE A 1 86 ? -4.740 2.234 -39.548 1.000 22.751 85 ILE A N 1
ATOM 704 C CA . ILE A 1 86 ? -5.831 2.817 -38.765 1.000 21.456 85 ILE A CA 1
ATOM 705 C C . ILE A 1 86 ? -6.141 1.854 -37.629 1.000 22.319 85 ILE A C 1
ATOM 706 O O . ILE A 1 86 ? -6.529 0.713 -37.882 1.000 22.866 85 ILE A O 1
ATOM 711 N N . LEU A 1 87 ? -5.909 2.296 -36.395 1.000 22.326 86 LEU A N 1
ATOM 712 C CA . LEU A 1 87 ? -6.227 1.492 -35.229 1.000 21.198 86 LEU A CA 1
ATOM 713 C C . LEU A 1 87 ? -7.710 1.623 -34.928 1.000 22.013 86 LEU A C 1
ATOM 714 O O . LEU A 1 87 ? -8.247 2.724 -34.973 1.000 21.604 86 LEU A O 1
ATOM 719 N N . GLU A 1 88 ? -8.376 0.494 -34.657 1.000 19.768 87 GLU A N 1
ATOM 720 C CA . GLU A 1 88 ? -9.743 0.468 -34.202 1.000 20.409 87 GLU A CA 1
ATOM 721 C C . GLU A 1 88 ? -9.728 0.181 -32.706 1.000 20.551 87 GLU A C 1
ATOM 722 O O . GLU A 1 88 ? -9.053 -0.754 -32.279 1.000 22.144 87 GLU A O 1
ATOM 728 N N . ILE A 1 89 ? -10.428 1.003 -31.931 1.000 19.804 88 ILE A N 1
ATOM 729 C CA . ILE A 1 89 ? -10.331 1.006 -30.477 1.000 22.347 88 ILE A CA 1
ATOM 730 C C . ILE A 1 89 ? -11.728 0.839 -29.877 1.000 20.899 88 ILE A C 1
ATOM 731 O O . ILE A 1 89 ? -12.714 1.369 -30.372 1.000 20.744 88 ILE A O 1
ATOM 736 N N . ASN A 1 90 ? -11.782 0.092 -28.781 1.000 21.024 89 ASN A N 1
ATOM 737 C CA . ASN A 1 90 ? -13.016 -0.163 -28.048 1.000 22.918 89 ASN A CA 1
ATOM 738 C C . ASN A 1 90 ? -13.650 1.154 -27.627 1.000 20.957 89 ASN A C 1
ATOM 739 O O . ASN A 1 90 ? -12.993 2.002 -26.983 1.000 22.118 89 ASN A O 1
ATOM 744 N N . PRO A 1 91 ? -14.941 1.403 -27.931 1.000 20.529 90 PRO A N 1
ATOM 745 C CA . PRO A 1 91 ? -15.625 2.568 -27.394 1.000 22.089 90 PRO A CA 1
ATOM 746 C C . PRO A 1 91 ? -15.563 2.735 -25.867 1.000 23.151 90 PRO A C 1
ATOM 747 O O . PRO A 1 91 ? -15.782 3.825 -25.369 1.000 22.130 90 PRO A O 1
ATOM 751 N N . SER A 1 92 ? -15.299 1.660 -25.120 1.000 24.293 91 SER A N 1
ATOM 752 C CA . SER A 1 92 ? -15.140 1.701 -23.676 1.000 22.834 91 SER A CA 1
ATOM 753 C C . SER A 1 92 ? -14.125 2.754 -23.217 1.000 24.028 91 SER A C 1
ATOM 754 O O . SER A 1 92 ? -14.269 3.296 -22.125 1.000 24.513 91 SER A O 1
ATOM 757 N N . VAL A 1 93 ? -13.116 3.099 -24.044 1.000 22.537 92 VAL A N 1
ATOM 758 C CA . VAL A 1 93 ? -12.174 4.155 -23.704 1.000 23.858 92 VAL A CA 1
ATOM 759 C C . VAL A 1 93 ? -12.907 5.441 -23.322 1.000 22.365 92 VAL A C 1
ATOM 760 O O . VAL A 1 93 ? -12.413 6.192 -22.454 1.000 22.872 92 VAL A O 1
ATOM 764 N N . LEU A 1 94 ? -14.045 5.713 -23.972 1.000 23.585 93 LEU A N 1
ATOM 765 C CA . LEU A 1 94 ? -14.763 6.983 -23.786 1.000 23.328 93 LEU A CA 1
ATOM 766 C C . LEU A 1 94 ? -15.240 7.184 -22.355 1.000 26.292 93 LEU A C 1
ATOM 767 O O . LEU A 1 94 ? -15.350 8.327 -21.930 1.000 24.386 93 LEU A O 1
ATOM 772 N N . TRP A 1 95 ? -15.547 6.089 -21.620 1.000 23.437 94 TRP A N 1
ATOM 773 C CA . TRP A 1 95 ? -15.879 6.179 -20.193 1.000 24.805 94 TRP A CA 1
ATOM 774 C C . TRP A 1 95 ? -14.759 5.693 -19.277 1.000 27.075 94 TRP A C 1
ATOM 775 O O . TRP A 1 95 ? -14.678 6.142 -18.131 1.000 27.632 94 TRP A O 1
ATOM 786 N N . ALA A 1 96 ? -13.889 4.781 -19.751 1.000 26.673 95 ALA A N 1
ATOM 787 C CA . ALA A 1 96 ? -12.930 4.126 -18.881 1.000 28.534 95 ALA A CA 1
ATOM 788 C C . ALA A 1 96 ? -11.705 4.990 -18.659 1.000 32.891 95 ALA A C 1
ATOM 789 O O . ALA A 1 96 ? -10.976 4.795 -17.683 1.000 31.056 95 ALA A O 1
ATOM 791 N N . LYS A 1 97 ? -11.434 5.902 -19.608 1.000 27.874 96 LYS A N 1
ATOM 792 C CA . LYS A 1 97 ? -10.266 6.739 -19.560 1.000 27.163 96 LYS A CA 1
ATOM 793 C C . LYS A 1 97 ? -10.722 8.190 -19.464 1.000 26.591 96 LYS A C 1
ATOM 794 O O . LYS A 1 97 ? -11.886 8.505 -19.704 1.000 26.490 96 LYS A O 1
ATOM 800 N N . ASP A 1 98 ? -9.771 9.065 -19.104 1.000 27.692 97 ASP A N 1
ATOM 801 C CA . ASP A 1 98 ? -10.049 10.485 -18.877 1.000 26.640 97 ASP A CA 1
ATOM 802 C C . ASP A 1 98 ? -10.103 11.192 -20.239 1.000 25.267 97 ASP A C 1
ATOM 803 O O . ASP A 1 98 ? -9.081 11.544 -20.798 1.000 26.080 97 ASP A O 1
ATOM 808 N N . CYS A 1 99 ? -11.316 11.352 -20.758 1.000 23.759 98 CYS A N 1
ATOM 809 C CA . CYS A 1 99 ? -11.547 11.867 -22.100 1.000 23.518 98 CYS A CA 1
ATOM 810 C C . CYS A 1 99 ? -12.178 13.257 -22.099 1.000 24.333 98 CYS A C 1
ATOM 811 O O . CYS A 1 99 ? -13.127 13.514 -21.386 1.000 24.389 98 CYS A O 1
ATOM 814 N N . ALA A 1 100 ? -11.740 14.113 -23.032 1.000 24.573 99 ALA A N 1
ATOM 815 C CA . ALA A 1 100 ? -12.442 15.306 -23.409 1.000 24.177 99 ALA A CA 1
ATOM 816 C C . ALA A 1 100 ? -12.978 15.132 -24.831 1.000 23.713 99 ALA A C 1
ATOM 817 O O . ALA A 1 100 ? -12.363 14.423 -25.632 1.000 24.042 99 ALA A O 1
ATOM 819 N N . PHE A 1 101 ? -14.140 15.745 -25.074 1.000 20.640 100 PHE A N 1
ATOM 820 C CA . PHE A 1 101 ? -14.935 15.527 -26.255 1.000 21.276 100 PHE A CA 1
ATOM 821 C C . PHE A 1 101 ? -15.055 16.857 -26.990 1.000 21.991 100 PHE A C 1
ATOM 822 O O . PHE A 1 101 ? -15.490 17.836 -26.386 1.000 23.434 100 PHE A O 1
ATOM 830 N N . TYR A 1 102 ? -14.703 16.866 -28.280 1.000 21.155 101 TYR A N 1
ATOM 831 C CA . TYR A 1 102 ? -14.713 18.114 -29.058 1.000 20.565 101 TYR A CA 1
ATOM 832 C C . TYR A 1 102 ? -15.543 17.951 -30.329 1.000 22.566 101 TYR A C 1
ATOM 833 O O . TYR A 1 102 ? -15.364 16.995 -31.063 1.000 20.876 101 TYR A O 1
ATOM 842 N N . PRO A 1 103 ? -16.512 18.845 -30.615 1.000 21.073 102 PRO A N 1
ATOM 843 C CA . PRO A 1 103 ? -17.366 18.668 -31.788 1.000 21.533 102 PRO A CA 1
ATOM 844 C C . PRO A 1 103 ? -16.670 18.884 -33.132 1.000 20.080 102 PRO A C 1
ATOM 845 O O . PRO A 1 103 ? -17.196 18.462 -34.151 1.000 22.204 102 PRO A O 1
ATOM 849 N N . THR A 1 104 ? -15.462 19.483 -33.101 1.000 20.850 103 THR A N 1
ATOM 850 C CA . THR A 1 104 ? -14.618 19.614 -34.269 1.000 21.585 103 THR A CA 1
ATOM 851 C C . THR A 1 104 ? -13.195 19.324 -33.809 1.000 22.572 103 THR A C 1
ATOM 852 O O . THR A 1 104 ? -12.928 18.938 -32.665 1.000 21.411 103 THR A O 1
ATOM 856 N N . ASN A 1 105 ? -12.259 19.552 -34.725 1.000 21.121 104 ASN A N 1
ATOM 857 C CA . ASN A 1 105 ? -10.847 19.400 -34.459 1.000 21.883 104 ASN A CA 1
ATOM 858 C C . ASN A 1 105 ? -10.484 20.130 -33.164 1.000 22.361 104 ASN A C 1
ATOM 859 O O . ASN A 1 105 ? -10.881 21.277 -32.993 1.000 21.357 104 ASN A O 1
ATOM 864 N N . ALA A 1 106 ? -9.737 19.465 -32.260 1.000 22.362 105 ALA A N 1
ATOM 865 C CA . ALA A 1 106 ? -9.389 19.988 -30.931 1.000 23.001 105 ALA A CA 1
ATOM 866 C C . ALA A 1 106 ? -8.472 21.208 -31.044 1.000 22.822 105 ALA A C 1
ATOM 867 O O . ALA A 1 106 ? -8.396 22.011 -30.104 1.000 23.009 105 ALA A O 1
ATOM 869 N N . ALA A 1 107 ? -7.847 21.406 -32.224 1.000 22.257 106 ALA A N 1
ATOM 870 C CA . ALA A 1 107 ? -7.027 22.605 -32.459 1.000 22.477 106 ALA A CA 1
ATOM 871 C C . ALA A 1 107 ? -7.832 23.805 -32.945 1.000 22.450 106 ALA A C 1
ATOM 872 O O . ALA A 1 107 ? -7.251 24.883 -33.088 1.000 23.712 106 ALA A O 1
ATOM 874 N N . SER A 1 108 ? -9.138 23.677 -33.172 1.000 22.250 107 SER A N 1
ATOM 875 C CA . SER A 1 108 ? -9.957 24.792 -33.640 1.000 22.113 107 SER A CA 1
ATOM 876 C C . SER A 1 108 ? -10.165 25.865 -32.572 1.000 25.592 107 SER A C 1
ATOM 877 O O . SER A 1 108 ? -10.477 25.568 -31.396 1.000 23.180 107 SER A O 1
ATOM 880 N N . ASN A 1 109 ? -10.073 27.134 -32.992 1.000 23.466 108 ASN A N 1
ATOM 881 C CA . ASN A 1 109 ? -10.457 28.267 -32.136 1.000 25.040 108 ASN A CA 1
ATOM 882 C C . ASN A 1 109 ? -11.899 28.158 -31.631 1.000 26.621 108 ASN A C 1
ATOM 883 O O . ASN A 1 109 ? -12.251 28.766 -30.627 1.000 27.427 108 ASN A O 1
ATOM 888 N N . ASN A 1 110 ? -12.766 27.424 -32.326 1.000 23.965 109 ASN A N 1
ATOM 889 C CA . ASN A 1 110 ? -14.149 27.267 -31.923 1.000 25.800 109 ASN A CA 1
ATOM 890 C C . ASN A 1 110 ? -14.287 26.508 -30.595 1.000 24.138 109 ASN A C 1
ATOM 891 O O . ASN A 1 110 ? -15.334 26.638 -29.942 1.000 26.817 109 ASN A O 1
ATOM 896 N N . VAL A 1 111 ? -13.289 25.704 -30.212 1.000 23.440 110 VAL A N 1
ATOM 897 C CA . VAL A 1 111 ? -13.412 24.847 -29.047 1.000 24.403 110 VAL A CA 1
ATOM 898 C C . VAL A 1 111 ? -12.246 24.946 -28.068 1.000 24.339 110 VAL A C 1
ATOM 899 O O . VAL A 1 111 ? -12.414 24.587 -26.907 1.000 25.910 110 VAL A O 1
ATOM 903 N N . ARG A 1 112 ? -11.047 25.385 -28.491 1.000 23.642 111 ARG A N 1
ATOM 904 C CA . ARG A 1 112 ? -9.861 25.152 -27.695 1.000 24.080 111 ARG A CA 1
ATOM 905 C C . ARG A 1 112 ? -9.750 26.110 -26.510 1.000 25.012 111 ARG A C 1
ATOM 906 O O . ARG A 1 112 ? -8.858 25.916 -25.687 1.000 26.987 111 ARG A O 1
ATOM 914 N N . PHE A 1 113 ? -10.576 27.159 -26.452 1.000 24.889 112 PHE A N 1
ATOM 915 C CA . PHE A 1 113 ? -10.474 28.129 -25.360 1.000 25.549 112 PHE A CA 1
ATOM 916 C C . PHE A 1 113 ? -11.400 27.797 -24.184 1.000 27.091 112 PHE A C 1
ATOM 917 O O . PHE A 1 113 ? -11.255 28.382 -23.112 1.000 27.039 112 PHE A O 1
ATOM 925 N N . ILE A 1 114 ? -12.352 26.892 -24.400 1.000 25.209 113 ILE A N 1
ATOM 926 C CA . ILE A 1 114 ? -13.319 26.502 -23.371 1.000 25.842 113 ILE A CA 1
ATOM 927 C C . ILE A 1 114 ? -12.598 25.762 -22.226 1.000 25.201 113 ILE A C 1
ATOM 928 O O . ILE A 1 114 ? -11.748 24.909 -22.481 1.000 25.660 113 ILE A O 1
ATOM 933 N N . ASN A 1 115 ? -12.968 26.103 -21.007 1.000 23.380 114 ASN A N 1
ATOM 934 C CA . ASN A 1 115 ? -12.589 25.373 -19.788 1.000 24.180 114 ASN A CA 1
ATOM 935 C C . ASN A 1 115 ? -12.607 23.869 -20.069 1.000 24.790 114 ASN A C 1
ATOM 936 O O . ASN A 1 115 ? -13.647 23.290 -20.373 1.000 25.214 114 ASN A O 1
ATOM 941 N N . LEU A 1 116 ? -11.444 23.212 -19.966 1.000 25.591 115 LEU A N 1
ATOM 942 C CA . LEU A 1 116 ? -11.312 21.786 -20.286 1.000 25.144 115 LEU A CA 1
ATOM 943 C C . LEU A 1 116 ? -12.320 20.938 -19.485 1.000 26.731 115 LEU A C 1
ATOM 944 O O . LEU A 1 116 ? -12.850 19.934 -20.012 1.000 26.027 115 LEU A O 1
ATOM 949 N N . ASP A 1 117 ? -12.627 21.361 -18.256 1.000 27.623 116 ASP A N 1
ATOM 950 C CA . ASP A 1 117 ? -13.550 20.596 -17.423 1.000 28.415 116 ASP A CA 1
ATOM 951 C C . ASP A 1 117 ? -14.940 20.497 -18.067 1.000 29.271 116 ASP A C 1
ATOM 952 O O . ASP A 1 117 ? -15.653 19.509 -17.844 1.000 31.982 116 ASP A O 1
ATOM 957 N N . LEU A 1 118 ? -15.367 21.506 -18.840 1.000 25.023 117 LEU A N 1
ATOM 958 C CA . LEU A 1 118 ? -16.673 21.465 -19.501 1.000 25.846 117 LEU A CA 1
ATOM 959 C C . LEU A 1 118 ? -16.675 20.504 -20.701 1.000 26.718 117 LEU A C 1
ATOM 960 O O . LEU A 1 118 ? -17.721 20.282 -21.304 1.000 28.981 117 LEU A O 1
ATOM 965 N N . MET A 1 119 ? -15.490 20.049 -21.147 1.000 24.463 118 MET A N 1
ATOM 966 C CA . MET A 1 119 ? -15.392 19.198 -22.314 1.000 23.814 118 MET A CA 1
ATOM 967 C C . MET A 1 119 ? -15.340 17.726 -21.909 1.000 23.694 118 MET A C 1
ATOM 968 O O . MET A 1 119 ? -15.207 16.860 -22.769 1.000 22.745 118 MET A O 1
ATOM 973 N N . LYS A 1 120 ? -15.432 17.421 -20.596 1.000 24.951 119 LYS A N 1
ATOM 974 C CA . LYS A 1 120 ? -15.414 16.050 -20.136 1.000 27.529 119 LYS A CA 1
ATOM 975 C C . LYS A 1 120 ? -16.878 15.635 -19.963 1.000 27.868 119 LYS A C 1
ATOM 976 O O . LYS A 1 120 ? -17.767 16.445 -19.829 1.000 38.865 119 LYS A O 1
ATOM 982 N N . GLY A 1 121 ? -17.184 14.384 -19.949 1.000 30.739 120 GLY A N 1
ATOM 983 C CA . GLY A 1 121 ? -18.589 14.144 -19.593 1.000 31.163 120 GLY A CA 1
ATOM 984 C C . GLY A 1 121 ? -19.581 14.027 -20.751 1.000 28.671 120 GLY A C 1
ATOM 985 O O . GLY A 1 121 ? -19.325 14.393 -21.896 1.000 26.212 120 GLY A O 1
ATOM 986 N N . ALA A 1 122 ? -20.757 13.488 -20.408 1.000 26.206 121 ALA A N 1
ATOM 987 C CA . ALA A 1 122 ? -21.725 13.068 -21.396 1.000 25.000 121 ALA A CA 1
ATOM 988 C C . ALA A 1 122 ? -22.300 14.246 -22.170 1.000 26.119 121 ALA A C 1
ATOM 989 O O . ALA A 1 122 ? -22.655 14.117 -23.337 1.000 25.004 121 ALA A O 1
ATOM 991 N N . GLU A 1 123 ? -22.497 15.383 -21.501 1.000 24.824 122 GLU A N 1
ATOM 992 C CA . GLU A 1 123 ? -22.991 16.586 -22.183 1.000 24.422 122 GLU A CA 1
ATOM 993 C C . GLU A 1 123 ? -22.039 17.002 -23.299 1.000 24.339 122 GLU A C 1
ATOM 994 O O . GLU A 1 123 ? -22.463 17.304 -24.416 1.000 25.702 122 GLU A O 1
ATOM 1000 N N . ALA A 1 124 ? -20.744 16.997 -23.028 1.000 24.251 123 ALA A N 1
ATOM 1001 C CA . ALA A 1 124 ? -19.790 17.331 -24.082 1.000 24.412 123 ALA A CA 1
ATOM 1002 C C . ALA A 1 124 ? -19.791 16.253 -25.180 1.000 24.284 123 ALA A C 1
ATOM 1003 O O . ALA A 1 124 ? -19.722 16.549 -26.374 1.000 23.400 123 ALA A O 1
ATOM 1005 N N . PHE A 1 125 ? -19.870 14.974 -24.787 1.000 22.514 124 PHE A N 1
ATOM 1006 C CA . PHE A 1 125 ? -19.978 13.937 -25.819 1.000 22.405 124 PHE A CA 1
ATOM 1007 C C . PHE A 1 125 ? -21.204 14.112 -26.729 1.000 24.021 124 PHE A C 1
ATOM 1008 O O . PHE A 1 125 ? -21.112 13.954 -27.955 1.000 23.399 124 PHE A O 1
ATOM 1016 N N . SER A 1 126 ? -22.390 14.406 -26.183 1.000 25.236 125 SER A N 1
ATOM 1017 C CA A SER A 1 126 ? -23.595 14.505 -27.001 0.500 25.546 125 SER A CA 1
ATOM 1018 C CA B SER A 1 126 ? -23.606 14.527 -26.989 0.500 25.606 125 SER A CA 1
ATOM 1019 C C . SER A 1 126 ? -23.465 15.622 -28.037 1.000 25.977 125 SER A C 1
ATOM 1020 O O . SER A 1 126 ? -24.090 15.541 -29.096 1.000 25.507 125 SER A O 1
ATOM 1025 N N . ALA A 1 127 ? -22.695 16.663 -27.722 1.000 23.493 126 ALA A N 1
ATOM 1026 C CA . ALA A 1 127 ? -22.498 17.798 -28.610 1.000 23.894 126 ALA A CA 1
ATOM 1027 C C . ALA A 1 127 ? -21.814 17.414 -29.925 1.000 23.957 126 ALA A C 1
ATOM 1028 O O . ALA A 1 127 ? -21.847 18.175 -30.900 1.000 25.383 126 ALA A O 1
ATOM 1030 N N . LEU A 1 128 ? -21.176 16.244 -29.980 1.000 24.235 127 LEU A N 1
ATOM 1031 C CA . LEU A 1 128 ? -20.549 15.797 -31.222 1.000 22.849 127 LEU A CA 1
ATOM 1032 C C . LEU A 1 128 ? -21.589 15.428 -32.283 1.000 21.945 127 LEU A C 1
ATOM 1033 O O . LEU A 1 128 ? -21.221 15.316 -33.465 1.000 22.147 127 LEU A O 1
ATOM 1038 N N . PHE A 1 129 ? -22.854 15.232 -31.890 1.000 22.357 128 PHE A N 1
ATOM 1039 C CA . PHE A 1 129 ? -23.923 14.794 -32.780 1.000 22.887 128 PHE A CA 1
ATOM 1040 C C . PHE A 1 129 ? -24.968 15.868 -33.020 1.000 26.985 128 PHE A C 1
ATOM 1041 O O . PHE A 1 129 ? -26.021 15.580 -33.565 1.000 24.674 128 PHE A O 1
ATOM 1049 N N . SER A 1 130 ? -24.644 17.108 -32.647 1.000 26.586 129 SER A N 1
ATOM 1050 C CA A SER A 1 130 ? -25.576 18.223 -32.751 0.500 28.374 129 SER A CA 1
ATOM 1051 C CA B SER A 1 130 ? -25.568 18.230 -32.751 0.500 29.688 129 SER A CA 1
ATOM 1052 C C . SER A 1 130 ? -26.017 18.467 -34.196 1.000 27.724 129 SER A C 1
ATOM 1053 O O . SER A 1 130 ? -25.303 18.175 -35.164 1.000 25.857 129 SER A O 1
ATOM 1058 N N 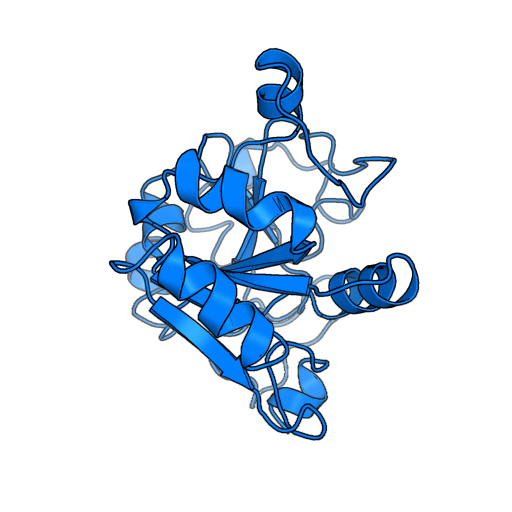. GLU A 1 131 ? -27.199 19.084 -34.333 1.000 31.260 130 GLU A N 1
ATOM 1059 C CA . GLU A 1 131 ? -27.738 19.441 -35.649 1.000 32.463 130 GLU A CA 1
ATOM 1060 C C . GLU A 1 131 ? -26.879 20.452 -36.394 1.000 31.225 130 GLU A C 1
ATOM 1061 O O . GLU A 1 131 ? -26.859 20.406 -37.623 1.000 31.923 130 GLU A O 1
ATOM 1067 N N . ASN A 1 132 ? -26.119 21.281 -35.699 1.000 29.859 131 ASN A N 1
ATOM 1068 C CA . ASN A 1 132 ? -25.276 22.245 -36.377 1.000 34.685 131 ASN A CA 1
ATOM 1069 C C . ASN A 1 132 ? -23.983 22.394 -35.585 1.000 31.799 131 ASN A C 1
ATOM 1070 O O . ASN A 1 132 ? -24.014 22.707 -34.408 1.000 31.702 131 ASN A O 1
ATOM 1075 N N . VAL A 1 133 ? -22.842 22.066 -36.189 1.000 29.416 132 VAL A N 1
ATOM 1076 C CA . VAL A 1 133 ? -21.561 22.228 -35.536 1.000 28.086 132 VAL A CA 1
ATOM 1077 C C . VAL A 1 133 ? -20.739 23.290 -36.279 1.000 29.624 132 VAL A C 1
ATOM 1078 O O . VAL A 1 133 ? -20.117 22.993 -37.277 1.000 30.102 132 VAL A O 1
ATOM 1082 N N . PHE A 1 134 ? -20.694 24.491 -35.687 1.000 31.594 133 PHE A N 1
ATOM 1083 C CA . PHE A 1 134 ? -19.976 25.671 -36.127 1.000 32.380 133 PHE A CA 1
ATOM 1084 C C . PHE A 1 134 ? -20.187 25.855 -37.622 1.000 33.631 133 PHE A C 1
ATOM 1085 O O . PHE A 1 134 ? -19.236 26.049 -38.343 1.000 34.972 133 PHE A O 1
ATOM 1093 N N . GLY A 1 135 ? -21.440 25.685 -38.038 1.000 36.541 134 GLY A N 1
ATOM 1094 C CA . GLY A 1 135 ? -21.852 25.923 -39.404 1.000 37.690 134 GLY A CA 1
ATOM 1095 C C . GLY A 1 135 ? -22.037 24.668 -40.250 1.000 37.329 134 GLY A C 1
ATOM 1096 O O . GLY A 1 135 ? -22.593 24.751 -41.344 1.000 37.725 134 GLY A O 1
ATOM 1097 N N . ILE A 1 136 ? -21.623 23.489 -39.787 1.000 29.691 135 ILE A N 1
ATOM 1098 C CA . ILE A 1 136 ? -21.900 22.254 -40.517 1.000 30.229 135 ILE A CA 1
ATOM 1099 C C . ILE A 1 136 ? -23.253 21.733 -40.057 1.000 32.208 135 ILE A C 1
ATOM 1100 O O . ILE A 1 136 ? -23.415 21.379 -38.885 1.000 32.306 135 ILE A O 1
ATOM 1105 N N . GLN A 1 137 ? -24.223 21.685 -40.977 1.000 32.689 136 GLN A N 1
ATOM 1106 C CA . GLN A 1 137 ? -25.562 21.218 -40.672 1.000 36.190 136 GLN A CA 1
ATOM 1107 C C . GLN A 1 137 ? -25.538 19.707 -40.840 1.000 32.417 136 GLN A C 1
ATOM 1108 O O . GLN A 1 137 ? -25.128 19.199 -41.863 1.000 35.071 136 GLN A O 1
ATOM 1114 N N . ARG A 1 138 ? -25.945 18.949 -39.810 1.000 29.363 137 ARG A N 1
ATOM 1115 C CA . ARG A 1 138 ? -25.989 17.517 -39.921 1.000 28.206 137 ARG A CA 1
ATOM 1116 C C . ARG A 1 138 ? -26.984 17.076 -41.000 1.000 36.181 137 ARG A C 1
ATOM 1117 O O . ARG A 1 138 ? -28.175 17.386 -40.917 1.000 37.797 137 ARG A O 1
ATOM 1125 N N . ASP A 1 139 ? -26.548 16.183 -41.894 1.000 39.366 138 ASP A N 1
ATOM 1126 C CA . ASP A 1 139 ? -27.436 15.579 -42.885 1.000 40.366 138 ASP A CA 1
ATOM 1127 C C . ASP A 1 139 ? -28.450 14.663 -42.197 1.000 42.185 138 ASP A C 1
ATOM 1128 O O . ASP A 1 139 ? -28.076 13.839 -41.354 1.000 34.302 138 ASP A O 1
ATOM 1133 N N . VAL A 1 140 ? -29.742 14.748 -42.580 1.000 43.706 139 VAL A N 1
ATOM 1134 C CA . VAL A 1 140 ? -30.815 13.967 -41.961 1.000 47.818 139 VAL A CA 1
ATOM 1135 C C . VAL A 1 140 ? -30.622 12.453 -42.174 1.000 42.449 139 VAL A C 1
ATOM 1136 O O . VAL A 1 140 ? -31.079 11.675 -41.330 1.000 49.870 139 VAL A O 1
ATOM 1140 N N . ASN A 1 141 ? -29.883 12.066 -43.222 1.000 42.229 140 ASN A N 1
ATOM 1141 C CA . ASN A 1 141 ? -29.555 10.665 -43.515 1.000 44.000 140 ASN A CA 1
ATOM 1142 C C . ASN A 1 141 ? -28.213 10.189 -42.932 1.000 36.836 140 ASN A C 1
ATOM 1143 O O . ASN A 1 141 ? -27.824 9.047 -43.182 1.000 33.543 140 ASN A O 1
ATOM 1148 N N . LEU A 1 142 ? -27.480 11.052 -42.214 1.000 30.379 141 LEU A N 1
ATOM 1149 C CA . LEU A 1 142 ? -26.211 10.638 -41.658 1.000 26.617 141 LEU A CA 1
ATOM 1150 C C . LEU A 1 142 ? -26.523 9.604 -40.580 1.000 25.162 141 LEU A C 1
ATOM 1151 O O . LEU A 1 142 ? -27.322 9.895 -39.707 1.000 27.906 141 LEU A O 1
ATOM 1156 N N . PRO A 1 143 ? -25.978 8.390 -40.598 1.000 25.466 142 PRO A N 1
ATOM 1157 C CA . PRO A 1 143 ? -26.279 7.440 -39.507 1.000 26.408 142 PRO A CA 1
ATOM 1158 C C . PRO A 1 143 ? -25.861 7.927 -38.131 1.000 25.002 142 PRO A C 1
ATOM 1159 O O . PRO A 1 143 ? -24.928 8.708 -37.957 1.000 22.253 142 PRO A O 1
ATOM 1163 N N . SER A 1 144 ? -26.602 7.408 -37.121 1.000 23.725 143 SER A N 1
ATOM 1164 C CA . SER A 1 144 ? -26.525 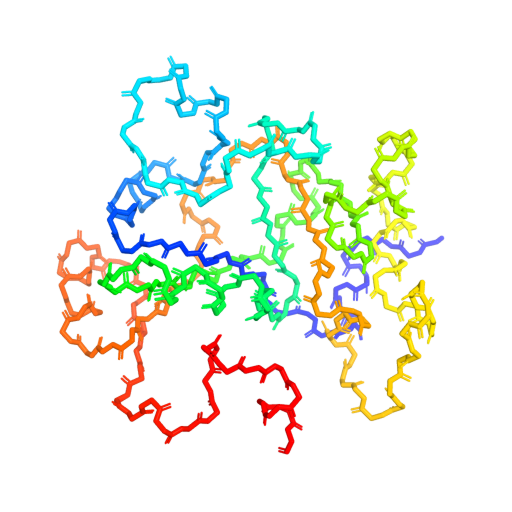7.876 -35.739 1.000 25.611 143 SER A CA 1
ATOM 1165 C C . SER A 1 144 ? -25.131 7.810 -35.133 1.000 21.019 143 SER A C 1
ATOM 1166 O O . SER A 1 144 ? -24.826 8.645 -34.300 1.000 22.425 143 SER A O 1
ATOM 1169 N N . GLU A 1 145 ? -24.248 6.884 -35.566 1.000 21.926 144 GLU A N 1
ATOM 1170 C CA . GLU A 1 145 ? -22.968 6.664 -34.934 1.000 20.960 144 GLU A CA 1
ATOM 1171 C C . GLU A 1 145 ? -21.938 7.707 -35.391 1.000 21.192 144 GLU A C 1
ATOM 1172 O O . GLU A 1 145 ? -20.876 7.791 -34.794 1.000 21.598 144 GLU A O 1
ATOM 1178 N N . TYR A 1 146 ? -22.252 8.462 -36.463 1.000 21.567 145 TYR A N 1
ATOM 1179 C CA . TYR A 1 146 ? -21.303 9.389 -37.026 1.000 20.245 145 TYR A CA 1
ATOM 1180 C C . TYR A 1 146 ? -21.458 10.766 -36.387 1.000 20.322 145 TYR A C 1
ATOM 1181 O O . TYR A 1 146 ? -22.561 11.277 -36.223 1.000 21.878 145 TYR A O 1
ATOM 1190 N N . THR A 1 147 ? -20.317 11.401 -36.172 1.000 20.177 146 THR A N 1
ATOM 1191 C CA . THR A 1 147 ? -20.265 12.777 -35.684 1.000 19.297 146 THR A CA 1
ATOM 1192 C C . THR A 1 147 ? -20.681 13.727 -36.802 1.000 22.097 146 THR A C 1
ATOM 1193 O O . THR A 1 147 ? -20.406 13.473 -37.971 1.000 22.133 146 THR A O 1
ATOM 1197 N N . THR A 1 148 ? -21.277 14.854 -36.432 1.000 20.190 147 THR A N 1
ATOM 1198 C CA . THR A 1 148 ? -21.791 15.803 -37.416 1.000 21.121 147 THR A CA 1
ATOM 1199 C C . THR A 1 148 ? -20.625 16.310 -38.282 1.000 21.792 147 THR A C 1
ATOM 1200 O O . THR A 1 148 ? -20.717 16.341 -39.510 1.000 23.205 147 THR A O 1
ATOM 1204 N N . ASP A 1 149 ? -19.550 16.698 -37.623 1.000 22.008 148 ASP A N 1
ATOM 1205 C CA . ASP A 1 149 ? -18.312 17.138 -38.240 1.000 21.852 148 ASP A CA 1
ATOM 1206 C C . ASP A 1 149 ? -17.369 15.950 -38.220 1.000 23.477 148 ASP A C 1
ATOM 1207 O O . ASP A 1 149 ? -17.116 15.410 -37.150 1.000 20.445 148 ASP A O 1
ATOM 1212 N N . VAL A 1 150 ? -16.833 15.541 -39.382 1.000 21.253 149 VAL A N 1
ATOM 1213 C CA . VAL A 1 150 ? -15.925 14.414 -39.463 1.000 19.383 149 VAL A CA 1
ATOM 1214 C C . VAL A 1 150 ? -14.698 14.625 -38.583 1.000 20.047 149 VAL A C 1
ATOM 1215 O O . VAL A 1 150 ? -14.053 13.640 -38.225 1.000 20.875 149 VAL A O 1
ATOM 1219 N N . GLN A 1 151 ? -14.332 15.883 -38.280 1.000 19.076 150 GLN A N 1
ATOM 1220 C CA . GLN A 1 151 ? -13.142 16.175 -37.495 1.000 19.214 150 GLN A CA 1
ATOM 1221 C C . GLN A 1 151 ? -13.387 16.139 -35.965 1.000 18.435 150 GLN A C 1
ATOM 1222 O O . GLN A 1 151 ? -12.456 16.374 -35.206 1.000 19.882 150 GLN A O 1
ATOM 1228 N N . ALA A 1 152 ? -14.609 15.843 -35.512 1.000 20.373 151 ALA A N 1
ATOM 1229 C CA . ALA A 1 152 ? -14.890 15.674 -34.079 1.000 20.397 151 ALA A CA 1
ATOM 1230 C C . ALA A 1 152 ? -13.819 14.795 -33.453 1.000 20.963 151 ALA A C 1
ATOM 1231 O O . ALA A 1 152 ? -13.351 13.787 -34.023 1.000 19.836 151 ALA A O 1
ATOM 1233 N N . ALA A 1 153 ? -13.374 15.211 -32.275 1.000 20.812 152 ALA A N 1
ATOM 1234 C CA . ALA A 1 153 ? -12.189 14.616 -31.644 1.000 21.299 152 ALA A CA 1
ATOM 1235 C C . ALA A 1 153 ? -12.436 14.217 -30.189 1.000 21.410 152 ALA A C 1
ATOM 1236 O O . ALA A 1 153 ? -13.194 14.851 -29.465 1.000 21.306 152 ALA A O 1
ATOM 1238 N N . ILE A 1 154 ? -11.726 13.164 -29.803 1.000 20.747 153 ILE A N 1
ATOM 1239 C CA . ILE A 1 154 ? -11.603 12.764 -28.413 1.000 21.673 153 ILE A CA 1
ATOM 1240 C C . ILE A 1 154 ? -10.154 12.992 -28.019 1.000 22.844 153 ILE A C 1
ATOM 1241 O O . ILE A 1 154 ? -9.240 12.459 -28.673 1.000 23.732 153 ILE A O 1
ATOM 1246 N N . LEU A 1 155 ? -9.923 13.691 -26.912 1.000 20.117 154 LEU A N 1
ATOM 1247 C CA . LEU A 1 155 ? -8.600 13.767 -26.347 1.000 21.590 154 LEU A CA 1
ATOM 1248 C C . LEU A 1 155 ? -8.556 12.919 -25.070 1.000 22.019 154 LEU A C 1
ATOM 1249 O O . LEU A 1 155 ? -9.382 13.114 -24.173 1.000 22.770 154 LEU A O 1
ATOM 1254 N N . VAL A 1 156 ? -7.597 11.981 -25.036 1.000 22.205 155 VAL A N 1
ATOM 1255 C CA . VAL A 1 156 ? -7.495 11.006 -23.962 1.000 21.656 155 VAL A CA 1
ATOM 1256 C C . VAL A 1 156 ? -6.236 11.337 -23.154 1.000 23.602 155 VAL A C 1
ATOM 1257 O O . VAL A 1 156 ? -5.125 11.190 -23.673 1.000 24.320 155 VAL A O 1
ATOM 1261 N N . PHE A 1 157 ? -6.439 11.729 -21.893 1.000 25.170 156 PHE A N 1
ATOM 1262 C CA . PHE A 1 157 ? -5.384 12.286 -21.069 1.000 24.970 156 PHE A CA 1
ATOM 1263 C C . PHE A 1 157 ? -4.655 11.214 -20.263 1.000 29.853 156 PHE A C 1
ATOM 1264 O O . PHE A 1 157 ? -3.913 11.508 -19.315 1.000 32.586 156 PHE A O 1
ATOM 1272 N N . GLU A 1 158 ? -4.790 9.975 -20.663 1.000 29.072 157 GLU A N 1
ATOM 1273 C CA . GLU A 1 158 ? -3.932 8.928 -20.130 1.000 33.864 157 GLU A CA 1
ATOM 1274 C C . GLU A 1 158 ? -3.641 7.886 -21.212 1.000 30.454 157 GLU A C 1
ATOM 1275 O O . GLU A 1 158 ? -4.252 7.873 -22.284 1.000 27.514 157 GLU A O 1
ATOM 1281 N N . LYS A 1 159 ? -2.682 7.017 -20.910 1.000 31.592 158 LYS A N 1
ATOM 1282 C CA . LYS A 1 159 ? -2.269 5.991 -21.849 1.000 30.970 158 LYS A CA 1
ATOM 1283 C C . LYS A 1 159 ? -3.450 5.069 -22.193 1.000 28.278 158 LYS A C 1
ATOM 1284 O O . LYS A 1 159 ? -4.353 4.876 -21.364 1.000 27.725 158 LYS A O 1
ATOM 1290 N N . ILE A 1 160 ? -3.429 4.514 -23.403 1.000 25.388 159 ILE A N 1
ATOM 1291 C CA . ILE A 1 160 ? -4.394 3.505 -23.823 1.000 25.602 159 ILE A CA 1
ATOM 1292 C C . ILE A 1 160 ? -3.671 2.187 -24.044 1.000 26.532 159 ILE A C 1
ATOM 1293 O O . ILE A 1 160 ? -3.005 1.971 -25.057 1.000 27.324 159 ILE A O 1
ATOM 1298 N N . PRO A 1 161 ? -3.751 1.230 -23.083 1.000 27.691 160 PRO A N 1
ATOM 1299 C CA . PRO A 1 161 ? -3.075 -0.050 -23.254 1.000 28.390 160 PRO A CA 1
ATOM 1300 C C . PRO A 1 161 ? -3.510 -0.775 -24.506 1.000 27.474 160 PRO A C 1
ATOM 1301 O O . PRO A 1 161 ? -4.621 -0.584 -25.025 1.000 27.708 160 PRO A O 1
ATOM 1305 N N . PRO A 1 162 ? -2.667 -1.670 -25.037 1.000 28.514 161 PRO A N 1
ATOM 1306 C CA . PRO A 1 162 ? -2.958 -2.298 -26.311 1.000 26.799 161 PRO A CA 1
ATOM 1307 C C . PRO A 1 162 ? -4.160 -3.236 -26.300 1.000 27.291 161 PRO A C 1
ATOM 1308 O O . PRO A 1 162 ? -4.719 -3.503 -27.354 1.000 28.140 161 PRO A O 1
ATOM 1312 N N . SER A 1 163 ? -4.615 -3.673 -25.124 1.000 28.235 162 SER A N 1
ATOM 1313 C CA . SER A 1 163 ? -5.811 -4.498 -25.064 1.000 30.529 162 SER A CA 1
ATOM 1314 C C . SER A 1 163 ? -7.057 -3.753 -25.561 1.000 29.415 162 SER A C 1
ATOM 1315 O O . SER A 1 163 ? -8.032 -4.418 -25.923 1.000 28.517 162 SER A O 1
ATOM 1318 N N . TYR A 1 164 ? -7.079 -2.406 -25.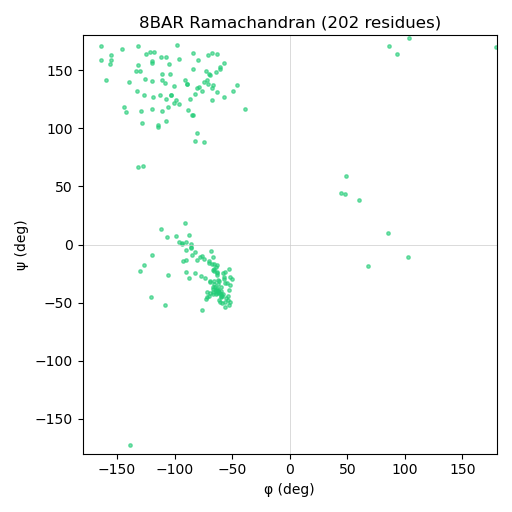518 1.000 25.716 163 TYR A N 1
ATOM 1319 C CA . TYR A 1 164 ? -8.194 -1.648 -26.085 1.000 25.781 163 TYR A CA 1
ATOM 1320 C C . TYR A 1 164 ? -8.195 -1.546 -27.619 1.000 26.647 163 TYR A C 1
ATOM 1321 O O . TYR A 1 164 ? -9.165 -1.061 -28.200 1.000 23.981 163 TYR A O 1
ATOM 1330 N N . ILE A 1 165 ? -7.110 -1.970 -28.278 1.000 24.864 164 ILE A N 1
ATOM 1331 C CA . ILE A 1 165 ? -7.045 -1.971 -29.736 1.000 25.553 164 ILE A CA 1
ATOM 1332 C C . ILE A 1 165 ? -7.694 -3.251 -30.213 1.000 25.617 164 ILE A C 1
ATOM 1333 O O . ILE A 1 165 ? -7.191 -4.353 -29.956 1.000 27.792 164 ILE A O 1
ATOM 1338 N N . ILE A 1 166 ? -8.840 -3.087 -30.853 1.000 23.146 165 ILE A N 1
ATOM 1339 C CA . ILE A 1 166 ? -9.620 -4.233 -31.252 1.000 24.440 165 ILE A CA 1
ATOM 1340 C C . ILE A 1 166 ? -9.217 -4.777 -32.609 1.000 25.127 165 ILE A C 1
ATOM 1341 O O . ILE A 1 166 ? -9.341 -5.976 -32.821 1.000 26.251 165 ILE A O 1
ATOM 1346 N N . SER A 1 167 ? -8.702 -3.929 -33.511 1.000 22.708 166 SER A N 1
ATOM 1347 C CA . SER A 1 167 ? -8.112 -4.401 -34.753 1.000 23.458 166 SER A CA 1
ATOM 1348 C C . SER A 1 167 ? -7.291 -3.247 -35.320 1.000 21.659 166 SER A C 1
ATOM 1349 O O . SER A 1 167 ? -7.416 -2.088 -34.863 1.000 22.735 166 SER A O 1
ATOM 1352 N N . THR A 1 168 ? -6.533 -3.580 -36.355 1.000 21.535 167 THR A N 1
ATOM 1353 C CA . THR A 1 168 ? -5.735 -2.597 -37.070 1.000 22.415 167 THR A CA 1
ATOM 1354 C C . THR A 1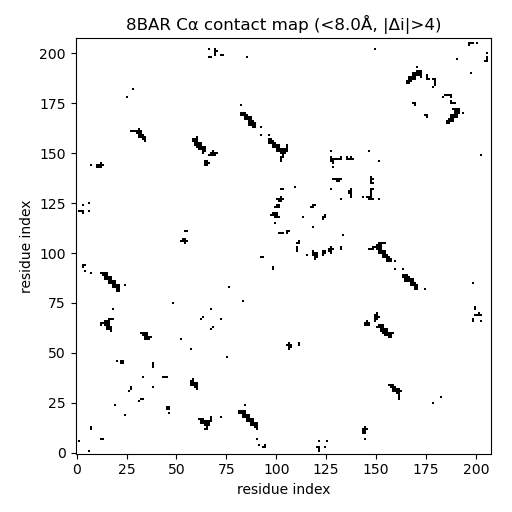 168 ? -5.958 -2.802 -38.567 1.000 23.505 167 THR A C 1
ATOM 1355 O O . THR A 1 168 ? -5.841 -3.947 -39.060 1.000 24.375 167 THR A O 1
ATOM 1359 N N . PHE A 1 169 ? -6.215 -1.689 -39.263 1.000 21.111 168 PHE A N 1
ATOM 1360 C CA . PHE A 1 169 ? -6.372 -1.705 -40.707 1.000 22.027 168 PHE A CA 1
ATOM 1361 C C . PHE A 1 169 ? -5.127 -1.250 -41.468 1.000 23.702 168 PHE A C 1
ATOM 1362 O O . PHE A 1 169 ? -4.454 -0.293 -41.054 1.000 24.601 168 PHE A O 1
ATOM 1370 N N . HIS A 1 170 ? -4.828 -2.002 -42.528 1.000 24.804 169 HIS A N 1
ATOM 1371 C CA . HIS A 1 170 ? -3.646 -1.844 -43.360 1.000 24.294 169 HIS A CA 1
ATOM 1372 C C . HIS A 1 170 ? -4.060 -1.550 -44.801 1.000 24.012 169 HIS A C 1
ATOM 1373 O O . HIS A 1 170 ? -5.162 -1.907 -45.239 1.000 23.129 169 HIS A O 1
ATOM 1380 N N . PRO A 1 171 ? -3.163 -0.911 -45.584 1.000 23.136 170 PRO A N 1
ATOM 1381 C CA . PRO A 1 171 ? -3.511 -0.528 -46.949 1.000 25.158 170 PRO A CA 1
ATOM 1382 C C . PRO A 1 171 ? -3.181 -1.588 -47.998 1.000 28.134 170 PRO A C 1
ATOM 1383 O O . PRO A 1 171 ? -3.516 -1.423 -49.187 1.000 28.702 170 PRO A O 1
ATOM 1387 N N . ASN A 1 172 ? -2.532 -2.672 -47.529 1.000 27.062 171 ASN A N 1
ATOM 1388 C CA . ASN A 1 172 ? -2.207 -3.798 -48.386 1.000 28.434 171 ASN A CA 1
ATOM 1389 C C . ASN A 1 172 ? -2.072 -5.044 -47.530 1.000 29.253 171 ASN A C 1
ATOM 1390 O O . ASN A 1 172 ? -1.812 -4.967 -46.340 1.000 27.235 171 ASN A O 1
ATOM 1395 N N . LYS A 1 173 ? -2.217 -6.188 -48.188 1.000 30.695 172 LYS A N 1
ATOM 1396 C CA . LYS A 1 173 ? -2.101 -7.476 -47.524 1.000 30.588 172 LYS A CA 1
ATOM 1397 C C . LYS A 1 173 ? -0.724 -7.696 -46.915 1.000 28.886 172 LYS A C 1
ATOM 1398 O O . LYS A 1 173 ? -0.618 -8.256 -45.815 1.000 28.686 172 LYS A O 1
ATOM 1404 N N . GLU A 1 174 ? 0.365 -7.306 -47.604 1.000 30.039 173 GLU A N 1
ATOM 1405 C CA . GLU A 1 174 ? 1.706 -7.579 -47.091 1.000 33.413 173 GLU A CA 1
ATOM 1406 C C . GLU A 1 174 ? 1.913 -6.923 -45.717 1.000 29.710 173 GLU A C 1
ATOM 1407 O O . GLU A 1 174 ? 2.584 -7.507 -44.858 1.000 29.972 173 GLU A O 1
ATOM 1413 N N . SER A 1 175 ? 1.444 -5.678 -45.565 1.000 27.523 174 SER A N 1
ATOM 1414 C CA . SER A 1 175 ? 1.547 -4.921 -44.311 1.000 26.953 174 SER A CA 1
ATOM 1415 C C . SER A 1 175 ? 0.833 -5.683 -43.190 1.000 25.948 174 SER A C 1
ATOM 1416 O O . SER A 1 175 ? 1.417 -5.920 -42.141 1.000 28.698 174 SER A O 1
ATOM 1419 N N . ALA A 1 176 ? -0.406 -6.091 -43.459 1.000 26.960 175 ALA A N 1
ATOM 1420 C CA . ALA A 1 176 ? -1.187 -6.847 -42.480 1.000 26.881 175 ALA A CA 1
ATOM 1421 C C . ALA A 1 176 ? -0.487 -8.141 -42.109 1.000 28.143 175 ALA A C 1
ATOM 1422 O O . ALA A 1 176 ? -0.443 -8.472 -40.922 1.000 28.054 175 ALA A O 1
ATOM 1424 N N . GLU A 1 177 ? 0.046 -8.886 -43.097 1.000 26.967 176 GLU A N 1
ATOM 1425 C CA . GLU A 1 177 ? 0.682 -10.155 -42.819 1.000 30.613 176 GLU A CA 1
ATOM 1426 C C . GLU A 1 177 ? 1.949 -9.962 -42.000 1.000 30.060 176 GLU A C 1
ATOM 1427 O O . GLU A 1 177 ? 2.264 -10.782 -41.135 1.000 29.631 176 GLU A O 1
ATOM 1433 N N . HIS A 1 178 ? 2.709 -8.897 -42.282 1.000 29.370 177 HIS A N 1
ATOM 1434 C CA . HIS A 1 178 ? 3.924 -8.595 -41.541 1.000 31.473 177 HIS A CA 1
ATOM 1435 C C . HIS A 1 178 ? 3.626 -8.474 -40.046 1.000 30.862 177 HIS A C 1
ATOM 1436 O O . HIS A 1 178 ? 4.273 -9.082 -39.180 1.000 29.386 177 HIS A O 1
ATOM 1443 N N . PHE A 1 179 ? 2.663 -7.613 -39.739 1.000 28.447 178 PHE A N 1
ATOM 1444 C CA . PHE A 1 179 ? 2.265 -7.356 -38.366 1.000 28.346 178 PHE A CA 1
ATOM 1445 C C . PHE A 1 179 ? 1.547 -8.545 -37.726 1.000 27.576 178 PHE A C 1
ATOM 1446 O O . PHE A 1 179 ? 1.695 -8.756 -36.539 1.000 29.185 178 PHE A O 1
ATOM 1454 N N . LYS A 1 180 ? 0.812 -9.331 -38.495 1.000 26.375 179 LYS A N 1
ATOM 1455 C CA . LYS A 1 180 ? 0.185 -10.516 -37.928 1.000 28.501 179 LYS A CA 1
ATOM 1456 C C . LYS A 1 180 ? 1.245 -11.513 -37.459 1.000 30.869 179 LYS A C 1
ATOM 1457 O O . LYS A 1 180 ? 1.033 -12.248 -36.489 1.000 28.853 179 LYS A O 1
ATOM 1463 N N . ARG A 1 181 ? 2.341 -11.655 -38.226 1.000 31.202 180 ARG A N 1
ATOM 1464 C CA . ARG A 1 181 ? 3.403 -12.548 -37.820 1.000 33.186 180 ARG A CA 1
ATOM 1465 C C . ARG A 1 181 ? 4.001 -12.105 -36.499 1.000 33.650 180 ARG A C 1
ATOM 1466 O O . ARG A 1 181 ? 4.328 -12.948 -35.665 1.000 33.004 180 ARG A O 1
ATOM 1474 N N . LEU A 1 182 ? 4.198 -10.811 -36.326 1.000 30.870 181 LEU A N 1
ATOM 1475 C CA . LEU A 1 182 ? 4.769 -10.272 -35.101 1.000 32.719 181 LEU A CA 1
ATOM 1476 C C . LEU A 1 182 ? 3.795 -10.293 -33.926 1.000 32.668 181 LEU A C 1
ATOM 1477 O O . LEU A 1 182 ? 4.237 -10.395 -32.760 1.000 35.203 181 LEU A O 1
ATOM 1482 N N . TYR A 1 183 ? 2.491 -10.198 -34.223 1.000 29.845 182 TYR A N 1
ATOM 1483 C CA . TYR A 1 183 ? 1.446 -10.086 -33.189 1.000 30.620 182 TYR A CA 1
ATOM 1484 C C . TYR A 1 183 ? 0.320 -11.081 -33.469 1.000 29.788 182 TYR A C 1
ATOM 1485 O O . TYR A 1 183 ? -0.799 -10.718 -33.800 1.000 28.412 182 TYR A O 1
ATOM 1494 N N . PRO A 1 184 ? 0.605 -12.396 -33.359 1.000 30.331 183 PRO A N 1
ATOM 1495 C CA . PRO A 1 184 ? -0.336 -13.400 -33.851 1.000 31.515 183 PRO A CA 1
ATOM 1496 C C . PRO A 1 184 ? -1.698 -13.454 -33.145 1.000 31.546 183 PRO A C 1
ATOM 1497 O O . PRO A 1 184 ? -2.658 -13.882 -33.792 1.000 33.630 183 PRO A O 1
ATOM 1501 N N . GLN A 1 185 ? -1.786 -12.907 -31.930 1.000 29.775 184 GLN A N 1
ATOM 1502 C CA . GLN A 1 185 ? -3.016 -12.869 -31.162 1.000 33.777 184 GLN A CA 1
ATOM 1503 C C . GLN A 1 185 ? -3.890 -11.680 -31.508 1.000 31.023 184 GLN A C 1
ATOM 1504 O O . GLN A 1 185 ? -4.970 -11.571 -30.944 1.000 28.737 184 GLN A O 1
ATOM 1510 N N . THR A 1 186 ? -3.447 -10.805 -32.415 1.000 28.709 185 THR A N 1
ATOM 1511 C CA . THR A 1 186 ? -4.181 -9.600 -32.750 1.000 26.555 185 THR A CA 1
ATOM 1512 C C . THR A 1 186 ? -4.813 -9.748 -34.134 1.000 27.378 185 THR A C 1
ATOM 1513 O O . THR A 1 186 ? -4.409 -10.585 -34.967 1.000 26.919 185 THR A O 1
ATOM 1517 N N . ILE A 1 187 ? -5.808 -8.884 -34.375 1.000 25.976 186 ILE A N 1
ATOM 1518 C CA . ILE A 1 187 ? -6.510 -8.861 -35.646 1.000 25.983 186 ILE A CA 1
ATOM 1519 C C . ILE A 1 187 ? -5.879 -7.778 -36.515 1.000 26.397 186 ILE A C 1
ATOM 1520 O O . ILE A 1 187 ? -5.859 -6.601 -36.136 1.000 25.275 186 ILE A O 1
ATOM 1525 N N . GLN A 1 188 ? -5.381 -8.201 -37.679 1.000 24.356 187 GLN A N 1
ATOM 1526 C CA . GLN A 1 188 ? -4.753 -7.304 -38.638 1.000 23.906 187 GLN A CA 1
ATOM 1527 C C . GLN A 1 188 ? -5.567 -7.403 -39.921 1.000 24.959 187 GLN A C 1
ATOM 1528 O O . GLN A 1 188 ? -5.540 -8.442 -40.572 1.000 28.350 187 GLN A O 1
ATOM 1534 N N . ARG A 1 189 ? -6.196 -6.298 -40.328 1.000 23.453 188 ARG A N 1
ATOM 1535 C CA . ARG A 1 189 ? -7.130 -6.313 -41.454 1.000 23.373 188 ARG A CA 1
ATOM 1536 C C . ARG A 1 189 ? -6.519 -5.514 -42.615 1.000 25.088 188 ARG A C 1
ATOM 1537 O O . ARG A 1 189 ? -5.675 -4.697 -42.393 1.000 25.278 188 ARG A O 1
ATOM 1545 N N . TYR A 1 190 ? -7.011 -5.724 -43.819 1.000 24.737 189 TYR A N 1
ATOM 1546 C CA . TYR A 1 190 ? -6.470 -5.023 -44.970 1.000 26.981 189 TYR A CA 1
ATOM 1547 C C . TYR A 1 190 ? -7.523 -4.939 -46.056 1.000 27.028 189 TYR A C 1
ATOM 1548 O O . TYR A 1 190 ? -8.537 -5.635 -46.040 1.000 27.642 189 TYR A O 1
ATOM 1557 N N . TYR A 1 191 ? -7.246 -4.028 -46.982 1.000 26.144 190 TYR A N 1
ATOM 1558 C CA . TYR A 1 191 ? -7.990 -3.867 -48.202 1.000 28.365 190 TYR A CA 1
ATOM 1559 C C . TYR A 1 191 ? -7.119 -4.358 -49.368 1.000 30.406 190 TYR A C 1
ATOM 1560 O O . TYR A 1 191 ? -5.900 -4.173 -49.342 1.000 33.429 190 TYR A O 1
ATOM 1569 N N . ASP A 1 192 ? -7.730 -5.055 -50.304 1.000 30.029 191 ASP A N 1
ATOM 1570 C CA A ASP A 1 192 ? -6.935 -5.448 -51.464 0.500 34.926 191 ASP A CA 1
ATOM 1571 C CA B ASP A 1 192 ? -7.051 -5.505 -51.516 0.500 36.912 191 ASP A CA 1
ATOM 1572 C C . ASP A 1 192 ? -7.015 -4.343 -52.509 1.000 37.488 191 ASP A C 1
ATOM 1573 O O . ASP A 1 192 ? -5.980 -3.832 -52.895 1.000 47.701 191 ASP A O 1
ATOM 1582 N N . ASN A 1 193 ? -8.199 -3.848 -52.813 1.000 33.283 192 ASN A N 1
ATOM 1583 C CA . ASN A 1 193 ? -8.326 -2.763 -53.793 1.000 29.705 192 ASN A CA 1
ATOM 1584 C C . ASN A 1 193 ? -8.630 -1.481 -53.038 1.000 25.224 192 ASN A C 1
ATOM 1585 O O . ASN A 1 193 ? -9.632 -1.376 -52.310 1.000 26.209 192 ASN A O 1
ATOM 1590 N N . LEU A 1 194 ? -7.713 -0.470 -53.138 1.000 24.737 193 LEU A N 1
ATOM 1591 C CA . LEU A 1 194 ? -7.969 0.788 -52.476 1.000 24.479 193 LEU A CA 1
ATOM 1592 C C . LEU A 1 194 ? -8.884 1.701 -53.315 1.000 24.396 193 LEU A C 1
ATOM 1593 O O . LEU A 1 194 ? -9.301 2.758 -52.826 1.000 23.776 193 LEU A O 1
ATOM 1598 N N . ASN A 1 195 ? -9.188 1.274 -54.544 1.000 23.745 194 ASN A N 1
ATOM 1599 C CA . ASN A 1 195 ? -10.288 1.875 -55.310 1.000 23.666 194 ASN A CA 1
ATOM 1600 C C . ASN A 1 195 ? -11.573 1.208 -54.834 1.000 21.574 194 ASN A C 1
ATOM 1601 O O . ASN A 1 195 ? -11.986 0.177 -55.365 1.000 23.076 194 ASN A O 1
ATOM 1606 N N . ALA A 1 196 ? -12.159 1.804 -53.809 1.000 21.881 195 ALA A N 1
ATOM 1607 C CA . ALA A 1 196 ? -13.251 1.255 -53.009 1.000 23.705 195 ALA A CA 1
ATOM 1608 C C . ALA A 1 196 ? -13.585 2.265 -51.930 1.000 23.724 195 ALA A C 1
ATOM 1609 O O . ALA A 1 196 ? -12.843 3.225 -51.696 1.000 23.261 195 ALA A O 1
ATOM 1611 N N . ARG A 1 197 ? -14.693 2.025 -51.240 1.000 22.195 196 ARG A N 1
ATOM 1612 C CA . ARG A 1 197 ? -15.017 2.803 -50.054 1.000 21.487 196 ARG A CA 1
ATOM 1613 C C . ARG A 1 197 ? -14.277 2.125 -48.911 1.000 23.386 196 ARG A C 1
ATOM 1614 O O . ARG A 1 197 ? -14.604 0.983 -48.559 1.000 24.482 196 ARG A O 1
ATOM 1622 N N . THR A 1 198 ? -13.269 2.779 -48.370 1.000 21.406 197 THR A N 1
ATOM 1623 C CA . THR A 1 198 ? -12.400 2.217 -47.341 1.000 21.658 197 THR A CA 1
ATOM 1624 C C . THR A 1 198 ? -12.283 3.266 -46.225 1.000 22.517 197 THR A C 1
ATOM 1625 O O . THR A 1 198 ? -12.663 4.404 -46.420 1.000 21.050 197 THR A O 1
ATOM 1629 N N . LEU A 1 199 ? -11.681 2.908 -45.085 1.000 21.041 198 LEU A N 1
ATOM 1630 C CA . LEU A 1 199 ? -11.430 3.892 -44.039 1.000 21.031 198 LEU A CA 1
ATOM 1631 C C . LEU A 1 199 ? -10.376 4.939 -44.441 1.000 23.375 198 LEU A C 1
ATOM 1632 O O . LEU A 1 199 ? -10.129 5.863 -43.681 1.000 23.189 198 LEU A O 1
ATOM 1637 N N . TYR A 1 200 ? -9.724 4.793 -45.612 1.000 20.843 199 TYR A N 1
ATOM 1638 C CA . TYR A 1 200 ? -8.857 5.802 -46.196 1.000 20.403 199 TYR A CA 1
ATOM 1639 C C . TYR A 1 200 ? -9.629 6.851 -47.017 1.000 20.931 199 TYR A C 1
ATOM 1640 O O . TYR A 1 200 ? -9.052 7.850 -47.458 1.000 22.362 199 TYR A O 1
ATOM 1649 N N . SER A 1 201 ? -10.934 6.629 -47.258 1.000 21.069 200 SER A N 1
ATOM 1650 C CA . SER A 1 201 ? -11.780 7.491 -48.070 1.000 20.460 200 SER A CA 1
ATOM 1651 C C . SER A 1 201 ? -12.238 8.718 -47.287 1.000 21.466 200 SER A C 1
ATOM 1652 O O . SER A 1 201 ? -12.345 8.694 -46.039 1.000 20.892 200 SER A O 1
ATOM 1655 N N . GLN A 1 202 ? -12.627 9.772 -48.018 1.000 20.143 201 GLN A N 1
ATOM 1656 C CA . GLN A 1 202 ? -13.388 10.841 -47.397 1.000 21.619 201 GLN A CA 1
ATOM 1657 C C . GLN A 1 202 ? -14.726 10.231 -46.956 1.000 21.737 201 GLN A C 1
ATOM 1658 O O . GLN A 1 202 ? -15.268 9.331 -47.618 1.000 20.604 201 GLN A O 1
ATOM 1664 N N . ARG A 1 203 ? -15.274 10.746 -45.868 1.000 21.905 202 ARG A N 1
ATOM 1665 C CA . ARG A 1 203 ? -16.474 10.172 -45.289 1.000 22.650 202 ARG A CA 1
ATOM 1666 C C . ARG A 1 203 ? -17.687 10.263 -46.201 1.000 22.165 202 ARG A C 1
ATOM 1667 O O . ARG A 1 203 ? -18.493 9.330 -46.262 1.000 22.901 202 ARG A O 1
ATOM 1675 N N . HIS A 1 204 ? -17.847 11.398 -46.899 1.000 22.980 203 HIS A N 1
ATOM 1676 C CA . HIS A 1 204 ? -19.001 11.590 -47.778 1.000 26.401 203 HIS A CA 1
ATOM 1677 C C . HIS A 1 204 ? -19.038 10.511 -48.874 1.000 26.322 203 HIS A C 1
ATOM 1678 O O . HIS A 1 204 ? -20.101 9.980 -49.209 1.000 28.398 203 HIS A O 1
ATOM 1685 N N . TYR A 1 205 ? -17.874 10.108 -49.381 1.000 23.449 204 TYR A N 1
ATOM 1686 C CA . TYR A 1 205 ? -17.796 9.031 -50.360 1.000 22.239 204 TYR A CA 1
ATOM 1687 C C . TYR A 1 205 ? -18.074 7.685 -49.675 1.000 22.177 204 TYR A C 1
ATOM 1688 O O . TYR A 1 205 ? -18.842 6.842 -50.163 1.000 23.556 204 TYR A O 1
ATOM 1697 N N . TYR A 1 206 ? -17.435 7.470 -48.530 1.000 21.846 205 TYR A N 1
ATOM 1698 C CA . TYR A 1 206 ? -17.617 6.222 -47.783 1.000 21.971 205 TYR A CA 1
ATOM 1699 C C . TYR A 1 206 ? -19.097 5.907 -47.526 1.000 21.174 205 TYR A C 1
ATOM 1700 O O . T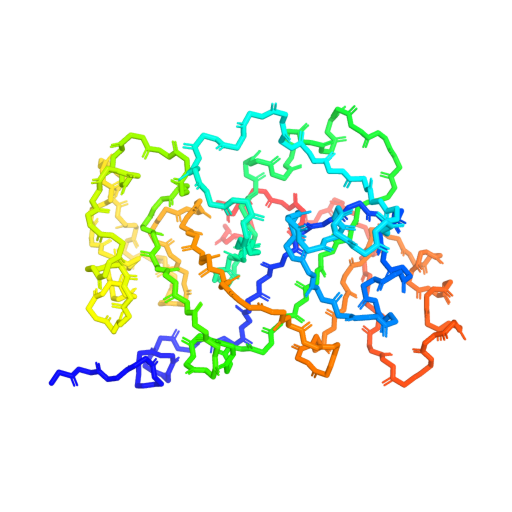YR A 1 206 ? -19.474 4.743 -47.593 1.000 24.854 205 TYR A O 1
ATOM 1709 N N . LEU A 1 207 ? -19.890 6.939 -47.228 1.000 24.035 206 LEU A N 1
ATOM 1710 C CA . LEU A 1 207 ? -21.285 6.801 -46.826 1.000 25.180 206 LEU A CA 1
ATOM 1711 C C . LEU A 1 207 ? -22.238 7.052 -47.992 1.000 32.895 206 LEU A C 1
ATOM 1712 O O . LEU A 1 207 ? -23.460 6.987 -47.810 1.000 31.089 206 LEU A O 1
ATOM 1717 N N . GLY A 1 208 ? -21.678 7.203 -49.189 1.000 31.268 207 GLY A N 1
ATOM 1718 C CA . GLY A 1 208 ? -22.466 7.556 -50.360 1.000 34.424 207 GLY A CA 1
ATOM 1719 C C . GLY A 1 208 ? -23.064 6.359 -51.057 1.000 36.062 207 GLY A C 1
ATOM 1720 O O . GLY A 1 208 ? -22.743 5.218 -50.707 1.000 36.200 207 GLY A O 1
#

Sequence (208 aa):
SMTIQEIIQQQRNIRSLFHFTHSDNLTSILDNGLMSRSELDNENNEYNCNDEERIDGHPDAICLSVSYPNAKMFYKYRCLKPGDWVILEINPSVLWAKDCAFYPTNAASNNVRFINLDLMKGAEAFSSALFSSENVFGIQRDVNLPSEYTTDVQAAILVFEKIPPSYIISTFHPNKESAEHFKRLYPQTIQRYYDDNLNARTLYSQRHYYLG

B-factor: mean 31.26, std 11.06, range [18.43, 88.46]

Secondary structure (DSSP, 8-state):
---HHHHHHHHT---EEEEEEGGGHHHHHHH-B--HHHHHHTT-------SS-TTS-TT-EEEEESS--HHHHHHHHHHS-S-EEEEEE-TTHHHHS-EEEESS-TTSTTTTTS-GGGGBHHHHHHGGG-SEETTEEPPTTS-TTS-SSTT-EEEESS-B-GGGEEEEEESSHHHHHHHHHH-TTS-EEE-S-SSSS-TTS-HHHHT-

Radius of gyration: 16.46 Å; Cα contacts (8 Å, |Δi|>4): 391; chains: 1; bounding box: 43×42×38 Å